Protein AF-A0A938PNB4-F1 (afdb_monomer_lite)

Sequence (316 aa):
MAPPAPVAQLRHSAAIAAHLPSAADSRDQKLLRQFAALFWSKSPESEQLGRSAEDDLLLSMDCYRRLNDRKPTEIEVSVDNPDLRRDGWSSDRTVIRVFAPDMPFVIDSLLMALTKAGQSTLFLNNVVFHITRDRDGGIRSLEIDRQGRPESGELVALVEVDRMDDAMLETLRDQILDALADVRAAVNDFPAMRWRLLAGIERLEKQESTAPVREAIDFLRWLADNHFTFLGYREFTYGDDTIQQVPGSAMGILHHTCWIWFTICHTFIRDDPYATRTFCWLRCASKLFFIAALGRMRLPGTGWFDSSSPGLCTPR

Foldseek 3Di:
DPPPQPPQLVQLLVLLPVPPDPVDCDLVSVQLSVQLSQQCSPPDPVLVVPDHSNVSSLVSVVLLVCQQVDDLADKDKAWDADDCVPRVDGDQWIKIKIKHKDAPCLVVLLCVLCVVVVWDWSHKTKFWWDFDADPVSGTPDIDGDPPPDPPTTMMIMMTITRHDDPVCRVVSRVSSVLSVQLRVQQRVCVVVQLVVLVVLLVVLVPDDDDPVSVVVSVVSVVCSVPPHRGQWWWAWADDPNDIDTDPPRITRNRPPVPPPPVVPVVVPSVPDPPPPDDQDFDPDPPDTDGDDHDYDDDDDDDDDDDDDDDDDDDDD

Radius of gyration: 26.78 Å; chains: 1; bounding box: 54×65×76 Å

Structure (mmCIF, N/CA/C/O backbone):
data_AF-A0A938PNB4-F1
#
_entry.id   AF-A0A938PNB4-F1
#
loop_
_atom_site.group_PDB
_atom_site.id
_atom_site.type_symbol
_atom_site.label_atom_id
_atom_site.label_alt_id
_atom_site.label_comp_id
_atom_site.label_asym_id
_atom_site.label_entity_id
_atom_site.label_seq_id
_atom_site.pdbx_PDB_ins_code
_atom_site.Cartn_x
_atom_site.Cartn_y
_atom_site.Cartn_z
_atom_site.occupancy
_atom_site.B_iso_or_equiv
_atom_site.auth_seq_id
_atom_site.auth_comp_id
_atom_site.auth_asym_id
_atom_site.auth_atom_id
_atom_site.pdbx_PDB_model_num
ATOM 1 N N . MET A 1 1 ? -22.532 -8.108 -28.831 1.00 32.53 1 MET A N 1
ATOM 2 C CA . MET A 1 1 ? -21.296 -7.533 -29.401 1.00 32.53 1 MET A CA 1
ATOM 3 C C . MET A 1 1 ? -20.455 -7.059 -28.230 1.00 32.53 1 MET A C 1
ATOM 5 O O . MET A 1 1 ? -20.882 -6.138 -27.548 1.00 32.53 1 MET A O 1
ATOM 9 N N . ALA A 1 2 ? -19.365 -7.758 -27.906 1.00 28.17 2 ALA A N 1
ATOM 10 C CA . ALA A 1 2 ? -18.422 -7.280 -26.895 1.00 28.17 2 ALA A CA 1
ATOM 11 C C . ALA A 1 2 ? -17.810 -5.953 -27.385 1.00 28.17 2 ALA A C 1
ATOM 13 O O . ALA A 1 2 ? -17.585 -5.833 -28.595 1.00 28.17 2 ALA A O 1
ATOM 14 N N . PRO A 1 3 ? -17.592 -4.954 -26.512 1.00 30.55 3 PRO A N 1
ATOM 15 C CA . PRO A 1 3 ? -16.954 -3.715 -26.931 1.00 30.55 3 PRO A CA 1
ATOM 16 C C . PRO A 1 3 ? -15.566 -4.038 -27.509 1.00 30.55 3 PRO A C 1
ATOM 18 O O . PRO A 1 3 ? -14.896 -4.939 -26.992 1.00 30.55 3 PRO A O 1
ATOM 21 N N . PRO A 1 4 ? -15.140 -3.363 -28.590 1.00 33.66 4 PRO A N 1
ATOM 22 C CA . PRO A 1 4 ? -13.812 -3.570 -29.146 1.00 33.66 4 PRO A CA 1
ATOM 23 C C . PRO A 1 4 ? -12.774 -3.290 -28.055 1.00 33.66 4 PRO A C 1
ATOM 25 O O . PRO A 1 4 ? -12.859 -2.273 -27.366 1.00 33.66 4 PRO A O 1
ATOM 28 N N . ALA A 1 5 ? -11.829 -4.216 -27.876 1.00 36.81 5 ALA A N 1
ATOM 29 C CA . ALA A 1 5 ? -10.672 -4.029 -27.008 1.00 36.81 5 ALA A CA 1
ATOM 30 C C . ALA A 1 5 ? -10.054 -2.645 -27.295 1.00 36.81 5 ALA A C 1
ATOM 32 O O . ALA A 1 5 ? -9.780 -2.351 -28.465 1.00 36.81 5 ALA A O 1
ATOM 33 N N . PRO A 1 6 ? -9.898 -1.763 -26.290 1.00 40.78 6 PRO A N 1
ATOM 34 C CA . PRO A 1 6 ? -9.418 -0.411 -26.528 1.00 40.78 6 PRO A CA 1
ATOM 35 C C . PRO A 1 6 ? -8.012 -0.489 -27.120 1.00 40.78 6 PRO A C 1
ATOM 37 O O . PRO A 1 6 ? -7.175 -1.260 -26.657 1.00 40.78 6 PRO A O 1
ATOM 40 N N . VAL A 1 7 ? -7.758 0.312 -28.153 1.00 41.97 7 VAL A N 1
ATOM 41 C CA . VAL A 1 7 ? -6.552 0.310 -29.003 1.00 41.97 7 VAL A CA 1
ATOM 42 C C . VAL A 1 7 ? -5.229 0.380 -28.206 1.00 41.97 7 VAL A C 1
ATOM 44 O O . VAL A 1 7 ? -4.198 -0.078 -28.692 1.00 41.97 7 VAL A O 1
ATOM 47 N N . ALA A 1 8 ? -5.261 0.816 -26.941 1.00 41.88 8 ALA A N 1
ATOM 48 C CA . ALA A 1 8 ? -4.140 0.764 -25.995 1.00 41.88 8 ALA A CA 1
ATOM 49 C C . ALA A 1 8 ? -3.656 -0.668 -25.648 1.00 41.88 8 ALA A C 1
ATOM 51 O O . ALA A 1 8 ? -2.462 -0.880 -25.418 1.00 41.88 8 ALA A O 1
ATOM 52 N N . GLN A 1 9 ? -4.538 -1.679 -25.689 1.00 47.28 9 GLN A N 1
ATOM 53 C CA . GLN A 1 9 ? -4.168 -3.088 -25.479 1.00 47.28 9 GLN A CA 1
ATOM 54 C C . GLN A 1 9 ? -3.282 -3.649 -26.603 1.00 47.28 9 GLN A C 1
ATOM 56 O O . GLN A 1 9 ? -2.550 -4.613 -26.378 1.00 47.28 9 GLN A O 1
ATOM 61 N N . LEU A 1 10 ? -3.317 -3.064 -27.807 1.00 47.84 10 LEU A N 1
ATOM 62 C CA . LEU A 1 10 ? -2.646 -3.621 -28.987 1.00 47.84 10 LEU A CA 1
ATOM 63 C C . LEU A 1 10 ? -1.143 -3.303 -29.050 1.00 47.84 10 LEU A C 1
ATOM 65 O O . LEU A 1 10 ? -0.389 -4.126 -29.556 1.00 47.84 10 LEU A O 1
ATOM 69 N N . ARG A 1 11 ? -0.675 -2.168 -28.509 1.00 55.19 11 ARG A N 1
ATOM 70 C CA . ARG A 1 11 ? 0.762 -1.812 -28.543 1.00 55.19 11 ARG A CA 1
ATOM 71 C C . ARG A 1 11 ? 1.607 -2.654 -27.591 1.00 55.19 11 ARG A C 1
ATOM 73 O O . ARG A 1 11 ? 2.598 -3.246 -28.009 1.00 55.19 11 ARG A O 1
ATOM 80 N N . HIS A 1 12 ? 1.171 -2.759 -26.340 1.00 57.91 12 HIS A N 1
ATOM 81 C CA . HIS A 1 12 ? 1.869 -3.514 -25.302 1.00 57.91 12 HIS A CA 1
ATOM 82 C C . HIS A 1 12 ? 1.882 -5.005 -25.644 1.00 57.91 12 HIS A C 1
ATOM 84 O O . HIS A 1 12 ? 2.935 -5.628 -25.645 1.00 57.91 12 HIS A O 1
ATOM 90 N N . SER A 1 13 ? 0.734 -5.572 -26.040 1.00 50.50 13 SER A N 1
ATOM 91 C CA . SER A 1 13 ? 0.656 -6.981 -26.449 1.00 50.50 13 SER A CA 1
ATOM 92 C C . SER A 1 13 ? 1.524 -7.306 -27.670 1.00 50.50 13 SER A C 1
ATOM 94 O O . SER A 1 13 ? 2.121 -8.381 -27.697 1.00 50.50 13 SER A O 1
ATOM 96 N N . ALA A 1 14 ? 1.656 -6.387 -28.636 1.00 54.81 14 ALA A N 1
ATOM 97 C CA . ALA A 1 14 ? 2.526 -6.561 -29.799 1.00 54.81 14 ALA A CA 1
ATOM 98 C C . ALA A 1 14 ? 4.020 -6.487 -29.446 1.00 54.81 14 ALA A C 1
ATOM 100 O O . ALA A 1 14 ? 4.779 -7.329 -29.917 1.00 54.81 14 ALA A O 1
ATOM 101 N N . ALA A 1 15 ? 4.446 -5.550 -28.592 1.00 56.94 15 ALA A N 1
ATOM 102 C CA . ALA A 1 15 ? 5.835 -5.474 -28.128 1.00 56.94 15 ALA A CA 1
ATOM 103 C C . ALA A 1 15 ? 6.213 -6.686 -27.263 1.00 56.94 15 ALA A C 1
ATOM 105 O O . ALA A 1 15 ? 7.236 -7.327 -27.497 1.00 56.94 15 ALA A O 1
ATOM 106 N N . ILE A 1 16 ? 5.332 -7.097 -26.345 1.00 55.59 16 ILE A N 1
ATOM 107 C CA . ILE A 1 16 ? 5.517 -8.324 -25.559 1.00 55.59 16 ILE A CA 1
ATOM 108 C C . ILE A 1 16 ? 5.608 -9.547 -26.481 1.00 55.59 16 ILE A C 1
ATOM 110 O O . ILE A 1 16 ? 6.449 -10.414 -26.266 1.00 55.59 16 ILE A O 1
ATOM 114 N N . ALA A 1 17 ? 4.776 -9.635 -27.522 1.00 56.56 17 ALA A N 1
ATOM 115 C CA . ALA A 1 17 ? 4.830 -10.732 -28.489 1.00 56.56 17 ALA A CA 1
ATOM 116 C C . ALA A 1 17 ? 6.069 -10.690 -29.404 1.00 56.56 17 ALA A C 1
ATOM 118 O O . ALA A 1 17 ? 6.506 -11.746 -29.855 1.00 56.56 17 ALA A O 1
ATOM 119 N N . ALA A 1 18 ? 6.626 -9.506 -29.677 1.00 57.69 18 ALA A N 1
ATOM 120 C CA . ALA A 1 18 ? 7.809 -9.322 -30.518 1.00 57.69 18 ALA A CA 1
ATOM 121 C C . ALA A 1 18 ? 9.123 -9.634 -29.782 1.00 57.69 18 ALA A C 1
ATOM 123 O O . ALA A 1 18 ? 10.042 -10.179 -30.391 1.00 57.69 18 ALA A O 1
ATOM 124 N N . HIS A 1 19 ? 9.202 -9.329 -28.483 1.00 55.91 19 HIS A N 1
ATOM 125 C CA . HIS A 1 19 ? 10.417 -9.499 -27.677 1.00 55.91 19 HIS A CA 1
ATOM 126 C C . HIS A 1 19 ? 10.424 -10.774 -26.807 1.00 55.91 19 HIS A C 1
ATOM 128 O O . HIS A 1 19 ? 11.499 -11.206 -26.393 1.00 55.91 19 HIS A O 1
ATOM 134 N N . LEU A 1 20 ? 9.278 -11.435 -26.566 1.00 57.16 20 LEU A N 1
ATOM 135 C CA . LEU A 1 20 ? 9.264 -12.817 -26.060 1.00 57.16 20 LEU A CA 1
ATOM 136 C C . LEU A 1 20 ? 9.286 -13.806 -27.240 1.00 57.16 20 LEU A C 1
ATOM 138 O O . LEU A 1 20 ? 8.271 -13.923 -27.936 1.00 57.16 20 LEU A O 1
ATOM 142 N N . PRO A 1 21 ? 10.379 -14.560 -27.465 1.00 51.47 21 PRO A N 1
ATOM 143 C CA . PRO A 1 21 ? 10.452 -15.509 -28.571 1.00 51.47 21 PRO A CA 1
ATOM 144 C C . PRO A 1 21 ? 9.350 -16.574 -28.467 1.00 51.47 21 PRO A C 1
ATOM 146 O O . PRO A 1 21 ? 9.170 -17.204 -27.429 1.00 51.47 21 PRO A O 1
ATOM 149 N N . SER A 1 22 ? 8.640 -16.809 -29.577 1.00 50.94 22 SER A N 1
ATOM 150 C CA . SER A 1 22 ? 7.531 -17.779 -29.689 1.00 50.94 22 SER A CA 1
ATOM 151 C C . SER A 1 22 ? 7.948 -19.249 -29.528 1.00 50.94 22 SER A C 1
ATOM 153 O O . SER A 1 22 ? 7.102 -20.135 -29.389 1.00 50.94 22 SER A O 1
ATOM 155 N N . ALA A 1 23 ? 9.251 -19.531 -29.545 1.00 48.72 23 ALA A N 1
ATOM 156 C CA . ALA A 1 23 ? 9.810 -20.872 -29.493 1.00 48.72 23 ALA A CA 1
ATOM 157 C C . ALA A 1 23 ? 9.952 -21.358 -28.040 1.00 48.72 23 ALA A C 1
ATOM 159 O O . ALA A 1 23 ? 11.059 -21.441 -27.522 1.00 48.72 23 ALA A O 1
ATOM 160 N N . ALA A 1 24 ? 8.802 -21.651 -27.421 1.00 48.28 24 ALA A N 1
ATOM 161 C CA . ALA A 1 24 ? 8.548 -22.304 -26.125 1.00 48.28 24 ALA A CA 1
ATOM 162 C C . ALA A 1 24 ? 7.620 -21.431 -25.274 1.00 48.28 24 ALA A C 1
ATOM 164 O O . ALA A 1 24 ? 8.051 -20.735 -24.360 1.00 48.28 24 ALA A O 1
ATOM 165 N N . ASP A 1 25 ? 6.331 -21.496 -25.600 1.00 61.06 25 ASP A N 1
ATOM 166 C CA . ASP A 1 25 ? 5.213 -20.797 -24.961 1.00 61.06 25 ASP A CA 1
ATOM 167 C C . ASP A 1 25 ? 5.013 -21.318 -23.514 1.00 61.06 25 ASP A C 1
ATOM 169 O O . ASP A 1 25 ? 4.065 -22.050 -23.205 1.00 61.06 25 ASP A O 1
ATOM 173 N N . SER A 1 26 ? 5.983 -21.035 -22.636 1.00 77.75 26 SER A N 1
ATOM 174 C CA . SER A 1 26 ? 6.012 -21.497 -21.249 1.00 77.75 26 SER A CA 1
ATOM 175 C C . SER A 1 26 ? 4.852 -20.882 -20.461 1.00 77.75 26 SER A C 1
ATOM 177 O O . SER A 1 26 ? 4.301 -19.837 -20.825 1.00 77.75 26 SER A O 1
ATOM 179 N N . ARG A 1 27 ? 4.450 -21.534 -19.364 1.00 81.88 27 ARG A N 1
ATOM 180 C CA . ARG A 1 27 ? 3.408 -21.015 -18.460 1.00 81.88 27 ARG A CA 1
ATOM 181 C C . ARG A 1 27 ? 3.704 -19.567 -18.049 1.00 81.88 27 ARG A C 1
ATOM 183 O O . ARG A 1 27 ? 2.802 -18.735 -18.101 1.00 81.88 27 ARG A O 1
ATOM 190 N N . ASP A 1 28 ? 4.961 -19.265 -17.744 1.00 81.06 28 ASP A N 1
ATOM 191 C CA . ASP A 1 28 ? 5.390 -17.935 -17.308 1.00 81.06 28 ASP A CA 1
ATOM 192 C C . ASP A 1 28 ? 5.266 -16.884 -18.409 1.00 81.06 28 ASP A C 1
ATOM 194 O O . ASP A 1 28 ? 4.838 -15.767 -18.137 1.00 81.06 28 ASP A O 1
ATOM 198 N N . GLN A 1 29 ? 5.549 -17.232 -19.667 1.00 82.00 29 GLN A N 1
ATOM 199 C CA . GLN A 1 29 ? 5.364 -16.304 -20.787 1.00 82.00 29 GLN A CA 1
ATOM 200 C C . GLN A 1 29 ? 3.889 -15.928 -20.985 1.00 82.00 29 GLN A C 1
ATOM 202 O O . GLN A 1 29 ? 3.564 -14.767 -21.246 1.00 82.00 29 GLN A O 1
ATOM 207 N N . LYS A 1 30 ? 2.978 -16.898 -20.831 1.00 87.00 30 LYS A N 1
ATOM 208 C CA . LYS A 1 30 ? 1.528 -16.656 -20.910 1.00 87.00 30 LYS A CA 1
ATOM 209 C C . LYS A 1 30 ? 1.048 -15.775 -19.764 1.00 87.00 30 LYS A C 1
ATOM 211 O O . LYS A 1 30 ? 0.292 -14.834 -20.003 1.00 87.00 30 LYS A O 1
ATOM 216 N N . LEU A 1 31 ? 1.514 -16.056 -18.549 1.00 90.25 31 LEU A N 1
ATOM 217 C CA . LEU A 1 31 ? 1.188 -15.261 -17.369 1.00 90.25 31 LEU A CA 1
ATOM 218 C C . LEU A 1 31 ? 1.742 -13.842 -17.479 1.00 90.25 31 LEU A C 1
ATOM 220 O O . LEU A 1 31 ? 1.000 -12.903 -17.233 1.00 90.25 31 LEU A O 1
ATOM 224 N N . LEU A 1 32 ? 2.976 -13.655 -17.945 1.00 88.88 32 LEU A N 1
ATOM 225 C CA . LEU A 1 32 ? 3.549 -12.329 -18.171 1.00 88.88 32 LEU A CA 1
ATOM 226 C C . LEU A 1 32 ? 2.741 -11.518 -19.197 1.00 88.88 32 LEU A C 1
ATOM 228 O O . LEU A 1 32 ? 2.432 -10.350 -18.960 1.00 88.88 32 LEU A O 1
ATOM 232 N N . ARG A 1 33 ? 2.346 -12.134 -20.321 1.00 86.81 33 ARG A N 1
ATOM 233 C CA . ARG A 1 33 ? 1.472 -11.491 -21.321 1.00 86.81 33 ARG A CA 1
ATOM 234 C C . ARG A 1 33 ? 0.141 -11.069 -20.712 1.00 86.81 33 ARG A C 1
ATOM 236 O O . ARG A 1 33 ? -0.318 -9.953 -20.948 1.00 86.81 33 ARG A O 1
ATOM 243 N N . GLN A 1 34 ? -0.471 -11.952 -19.926 1.00 90.06 34 GLN A N 1
ATOM 244 C CA . GLN A 1 34 ? -1.723 -11.663 -19.239 1.00 90.06 34 GLN A CA 1
ATOM 245 C C . GLN A 1 34 ? -1.544 -10.543 -18.207 1.00 90.06 34 GLN A C 1
ATOM 247 O O . GLN A 1 34 ? -2.357 -9.623 -18.167 1.00 90.06 34 GLN A O 1
ATOM 252 N N . PHE A 1 35 ? -0.469 -10.591 -17.417 1.00 92.12 35 PHE A N 1
ATOM 253 C CA . PHE A 1 35 ? -0.131 -9.594 -16.410 1.00 92.12 35 PHE A CA 1
ATOM 254 C C . PHE A 1 35 ? -0.029 -8.220 -17.052 1.00 92.12 35 PHE A C 1
ATOM 256 O O . PHE A 1 35 ? -0.771 -7.328 -16.667 1.00 92.12 35 PHE A O 1
ATOM 263 N N . ALA A 1 36 ? 0.803 -8.066 -18.079 1.00 90.25 36 ALA A N 1
ATOM 264 C CA . ALA A 1 36 ? 0.996 -6.784 -18.738 1.00 90.25 36 ALA A CA 1
ATOM 265 C C . ALA A 1 36 ? -0.296 -6.269 -19.400 1.00 90.25 36 ALA A C 1
ATOM 267 O O . ALA A 1 36 ? -0.620 -5.088 -19.292 1.00 90.25 36 ALA A O 1
ATOM 268 N N . ALA A 1 37 ? -1.088 -7.150 -20.023 1.00 87.44 37 ALA A N 1
ATOM 269 C CA . ALA A 1 37 ? -2.372 -6.768 -20.612 1.00 87.44 37 ALA A CA 1
ATOM 270 C C . ALA A 1 37 ? -3.372 -6.239 -19.569 1.00 87.44 37 ALA A C 1
ATOM 272 O O . ALA A 1 37 ? -4.143 -5.325 -19.866 1.00 87.44 37 ALA A O 1
ATOM 273 N N . LEU A 1 38 ? -3.377 -6.811 -18.363 1.00 90.12 38 LEU A N 1
ATOM 274 C CA . LEU A 1 38 ? -4.200 -6.345 -17.248 1.00 90.12 38 LEU A CA 1
ATOM 275 C C . LEU A 1 38 ? -3.608 -5.098 -16.583 1.00 90.12 38 LEU A C 1
ATOM 277 O O . LEU A 1 38 ? -4.353 -4.163 -16.291 1.00 90.12 38 LEU A O 1
ATOM 281 N N . PHE A 1 39 ? -2.290 -5.064 -16.399 1.00 90.75 39 PHE A N 1
ATOM 282 C CA . PHE A 1 39 ? -1.554 -3.983 -15.755 1.00 90.75 39 PHE A CA 1
ATOM 283 C C . PHE A 1 39 ? -1.737 -2.661 -16.498 1.00 90.75 39 PHE A C 1
ATOM 285 O O . PHE A 1 39 ? -2.058 -1.654 -15.883 1.00 90.75 39 PHE A O 1
ATOM 292 N N . TRP A 1 40 ? -1.650 -2.675 -17.829 1.00 87.44 40 TRP A N 1
ATOM 293 C CA . TRP A 1 40 ? -1.840 -1.481 -18.658 1.00 87.44 40 TRP A CA 1
ATOM 294 C C . TRP A 1 40 ? -3.296 -1.243 -19.078 1.00 87.44 40 TRP A C 1
ATOM 296 O O . TRP A 1 40 ? -3.587 -0.278 -19.779 1.00 87.44 40 TRP A O 1
ATOM 306 N N . SER A 1 41 ? -4.246 -2.087 -18.655 1.00 85.19 41 SER A N 1
ATOM 307 C CA . SER A 1 41 ? -5.645 -1.993 -19.113 1.00 85.19 41 SER A CA 1
ATOM 308 C C . SER A 1 41 ? -6.358 -0.698 -18.710 1.00 85.19 41 SER A C 1
ATOM 310 O O . SER A 1 41 ? -7.355 -0.340 -19.338 1.00 85.19 41 SER A O 1
ATOM 312 N N . LYS A 1 42 ? -5.864 -0.014 -17.671 1.00 79.50 42 LYS A N 1
ATOM 313 C CA . LYS A 1 42 ? -6.429 1.230 -17.130 1.00 79.50 42 LYS A CA 1
ATOM 314 C C . LYS A 1 42 ? -5.566 2.468 -17.399 1.00 79.50 42 LYS A C 1
ATOM 316 O O . LYS A 1 42 ? -5.960 3.547 -16.982 1.00 79.50 42 LYS A O 1
ATOM 321 N N . SER A 1 43 ? -4.443 2.328 -18.107 1.00 81.12 43 SER A N 1
ATOM 322 C CA . SER A 1 43 ? -3.554 3.444 -18.453 1.00 81.12 43 SER A CA 1
ATOM 323 C C . SER A 1 43 ? -3.692 3.777 -19.939 1.00 81.12 43 SER A C 1
ATOM 325 O O . SER A 1 43 ? -3.162 3.042 -20.776 1.00 81.12 43 SER A O 1
ATOM 327 N N . PRO A 1 44 ? -4.422 4.841 -20.312 1.00 71.50 44 PRO A N 1
ATOM 328 C CA . PRO A 1 44 ? -4.488 5.269 -21.701 1.00 71.50 44 PRO A CA 1
ATOM 329 C C . PRO A 1 44 ? -3.123 5.786 -22.171 1.00 71.50 44 PRO A C 1
ATOM 331 O O . PRO A 1 44 ? -2.357 6.356 -21.399 1.00 71.50 44 PRO A O 1
ATOM 334 N N . GLU A 1 45 ? -2.839 5.641 -23.467 1.00 67.44 45 GLU A N 1
ATOM 335 C CA . GLU A 1 45 ? -1.553 6.031 -24.071 1.00 67.44 45 GLU A CA 1
ATOM 336 C C . GLU A 1 45 ? -1.188 7.504 -23.813 1.00 67.44 45 GLU A C 1
ATOM 338 O O . GLU A 1 45 ? -0.022 7.836 -23.619 1.00 67.44 45 GLU A O 1
ATOM 343 N N . SER A 1 46 ? -2.189 8.386 -23.732 1.00 65.38 46 SER A N 1
ATOM 344 C CA . SER A 1 46 ? -2.007 9.809 -23.421 1.00 65.38 46 SER A CA 1
ATOM 345 C C . SER A 1 46 ? -1.357 10.073 -22.061 1.00 65.38 46 SER A C 1
ATOM 347 O O . SER A 1 46 ? -0.803 11.148 -21.859 1.00 65.38 46 SER A O 1
ATOM 349 N N . GLU A 1 47 ? -1.427 9.117 -21.136 1.00 71.06 47 GLU A N 1
ATOM 350 C CA . GLU A 1 47 ? -0.862 9.226 -19.790 1.00 71.06 47 GLU A CA 1
ATOM 351 C C . GLU A 1 47 ? 0.510 8.546 -19.680 1.00 71.06 47 GLU A C 1
ATOM 353 O O . GLU A 1 47 ? 1.218 8.761 -18.707 1.00 71.06 47 GLU A O 1
ATOM 358 N N . GLN A 1 48 ? 0.954 7.782 -20.685 1.00 71.19 48 GLN A N 1
ATOM 359 C CA . GLN A 1 48 ? 2.171 6.952 -20.614 1.00 71.19 48 GLN A CA 1
ATOM 360 C C . GLN A 1 48 ? 3.486 7.727 -20.823 1.00 71.19 48 GLN A C 1
ATOM 362 O O . GLN A 1 48 ? 4.537 7.132 -21.057 1.00 71.19 48 GLN A O 1
ATOM 367 N N . LEU A 1 49 ? 3.433 9.060 -20.733 1.00 78.69 49 LEU A N 1
ATOM 368 C CA . LEU A 1 49 ? 4.578 9.978 -20.755 1.00 78.69 49 LEU A CA 1
ATOM 369 C C . LEU A 1 49 ? 5.594 9.743 -21.897 1.00 78.69 49 LEU A C 1
ATOM 371 O O . LEU A 1 49 ? 6.782 10.043 -21.747 1.00 78.69 49 LEU A O 1
ATOM 375 N N . GLY A 1 50 ? 5.128 9.210 -23.034 1.00 78.44 50 GLY A N 1
ATOM 376 C CA . GLY A 1 50 ? 5.936 8.956 -24.230 1.00 78.44 50 GLY A CA 1
ATOM 377 C C . GLY A 1 50 ? 6.903 7.768 -24.144 1.00 78.44 50 GLY A C 1
ATOM 378 O O . GLY A 1 50 ? 7.807 7.700 -24.977 1.00 78.44 50 GLY A O 1
ATOM 379 N N . ARG A 1 51 ? 6.746 6.856 -23.170 1.00 79.44 51 ARG A N 1
ATOM 380 C CA . ARG A 1 51 ? 7.585 5.648 -23.053 1.00 79.44 51 ARG A CA 1
ATOM 381 C C . ARG A 1 51 ? 7.446 4.731 -24.269 1.00 79.44 51 ARG A C 1
ATOM 383 O O . ARG A 1 51 ? 6.399 4.676 -24.919 1.00 79.44 51 ARG A O 1
ATOM 390 N N . SER A 1 52 ? 8.532 4.029 -24.596 1.00 80.50 52 SER A N 1
ATOM 391 C CA . SER A 1 52 ? 8.506 3.038 -25.665 1.00 80.50 52 SER A CA 1
ATOM 392 C C . SER A 1 52 ? 7.816 1.758 -25.189 1.00 80.50 52 SER A C 1
ATOM 394 O O . SER A 1 52 ? 7.853 1.404 -24.011 1.00 80.50 52 SER A O 1
ATOM 396 N N . ALA A 1 53 ? 7.226 1.012 -26.123 1.00 79.62 53 ALA A N 1
ATOM 397 C CA . ALA A 1 53 ? 6.585 -0.258 -25.792 1.00 79.62 53 ALA A CA 1
ATOM 398 C C . ALA A 1 53 ? 7.590 -1.333 -25.311 1.00 79.62 53 ALA A C 1
ATOM 400 O O . ALA A 1 53 ? 7.188 -2.298 -24.661 1.00 79.62 53 ALA A O 1
ATOM 401 N N . GLU A 1 54 ? 8.881 -1.175 -25.627 1.00 80.25 54 GLU A N 1
ATOM 402 C CA . GLU A 1 54 ? 9.965 -2.022 -25.117 1.00 80.25 54 GLU A CA 1
ATOM 403 C C . GLU A 1 54 ? 10.247 -1.721 -23.637 1.00 80.25 54 GLU A C 1
ATOM 405 O O . GLU A 1 54 ? 10.283 -2.648 -22.826 1.00 80.25 54 GLU A O 1
ATOM 410 N N . ASP A 1 55 ? 10.322 -0.441 -23.256 1.00 82.38 55 ASP A N 1
ATOM 411 C CA . ASP A 1 55 ? 10.480 -0.030 -21.852 1.00 82.38 55 ASP A CA 1
ATOM 412 C C . ASP A 1 55 ? 9.288 -0.488 -20.998 1.00 82.38 55 ASP A C 1
ATOM 414 O O . ASP A 1 55 ? 9.463 -1.008 -19.894 1.00 82.38 55 ASP A O 1
ATOM 418 N N . ASP A 1 56 ? 8.064 -0.362 -21.523 1.00 84.00 56 ASP A N 1
ATOM 419 C CA . ASP A 1 56 ? 6.852 -0.835 -20.844 1.00 84.00 56 ASP A CA 1
ATOM 420 C C . ASP A 1 56 ? 6.855 -2.351 -20.629 1.00 84.00 56 ASP A C 1
ATOM 422 O O . ASP A 1 56 ? 6.382 -2.840 -19.596 1.00 84.00 56 ASP A O 1
ATOM 426 N N . LEU A 1 57 ? 7.395 -3.118 -21.581 1.00 82.81 57 LEU A N 1
ATOM 427 C CA . LEU A 1 57 ? 7.578 -4.558 -21.429 1.00 82.81 57 LEU A CA 1
ATOM 428 C C . LEU A 1 57 ? 8.607 -4.866 -20.336 1.00 82.81 57 LEU A C 1
ATOM 430 O O . LEU A 1 57 ? 8.324 -5.704 -19.479 1.00 82.81 57 LEU A O 1
ATOM 434 N N . LEU A 1 58 ? 9.763 -4.201 -20.338 1.00 84.12 58 LEU A N 1
ATOM 435 C CA . LEU A 1 58 ? 10.809 -4.414 -19.332 1.00 84.12 58 LEU A CA 1
ATOM 436 C C . LEU A 1 58 ? 10.304 -4.079 -17.922 1.00 84.12 58 LEU A C 1
ATOM 438 O O . LEU A 1 58 ? 10.494 -4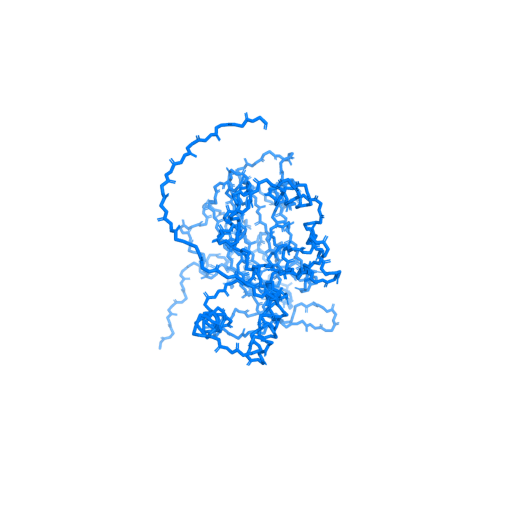.864 -16.990 1.00 84.12 58 LEU A O 1
ATOM 442 N N . LEU A 1 59 ? 9.552 -2.987 -17.780 1.00 87.38 59 LEU A N 1
ATOM 443 C CA . LEU A 1 59 ? 8.845 -2.645 -16.545 1.00 87.38 59 LEU A CA 1
ATOM 444 C C . LEU A 1 59 ? 7.823 -3.708 -16.142 1.00 87.38 59 LEU A C 1
ATOM 446 O O . LEU A 1 59 ? 7.745 -4.085 -14.974 1.00 87.38 59 LEU A O 1
ATOM 450 N N . SER A 1 60 ? 7.052 -4.220 -17.100 1.00 89.75 60 SER A N 1
ATOM 451 C CA . SER A 1 60 ? 6.075 -5.281 -16.836 1.00 89.75 60 SER A CA 1
ATOM 452 C C . SER A 1 60 ? 6.752 -6.567 -16.364 1.00 89.75 60 SER A C 1
ATOM 454 O O . SER A 1 60 ? 6.236 -7.232 -15.469 1.00 89.75 60 SER A O 1
ATOM 456 N N . MET A 1 61 ? 7.906 -6.910 -16.939 1.00 87.94 61 MET A N 1
ATOM 457 C CA . MET A 1 61 ? 8.712 -8.063 -16.537 1.00 87.94 61 MET A CA 1
ATOM 458 C C . MET A 1 61 ? 9.250 -7.908 -15.118 1.00 87.94 61 MET A C 1
ATOM 460 O O . MET A 1 61 ? 9.131 -8.847 -14.329 1.00 87.94 61 MET A O 1
ATOM 464 N N . ASP A 1 62 ? 9.799 -6.739 -14.774 1.00 89.69 62 ASP A N 1
ATOM 465 C CA . ASP A 1 62 ? 10.281 -6.479 -13.415 1.00 89.69 62 ASP A CA 1
ATOM 466 C C . ASP A 1 62 ? 9.136 -6.542 -12.397 1.00 89.69 62 ASP A C 1
ATOM 468 O O . ASP A 1 62 ? 9.238 -7.259 -11.400 1.00 89.69 62 ASP A O 1
ATOM 472 N N . CYS A 1 63 ? 8.007 -5.889 -12.689 1.00 93.81 63 CYS A N 1
ATOM 473 C CA . CYS A 1 63 ? 6.836 -5.925 -11.820 1.00 93.81 63 CYS A CA 1
ATOM 474 C C . CYS A 1 63 ? 6.269 -7.340 -11.653 1.00 93.81 63 CYS A C 1
ATOM 476 O O . CYS A 1 63 ? 5.960 -7.739 -10.532 1.00 93.81 63 CYS A O 1
ATOM 478 N N . TYR A 1 64 ? 6.157 -8.116 -12.735 1.00 93.19 64 TYR A N 1
ATOM 479 C CA . TYR A 1 64 ? 5.688 -9.502 -12.674 1.00 93.19 64 TYR A CA 1
ATOM 480 C C . TYR A 1 64 ? 6.614 -10.376 -11.824 1.00 93.19 64 TYR A C 1
ATOM 482 O O . TYR A 1 64 ? 6.140 -11.134 -10.979 1.00 93.19 64 TYR A O 1
ATOM 490 N N . ARG A 1 65 ? 7.933 -10.255 -12.017 1.00 90.94 65 ARG A N 1
ATOM 491 C CA . ARG A 1 65 ? 8.932 -11.017 -11.259 1.00 90.94 65 ARG A CA 1
ATOM 492 C C . ARG A 1 65 ? 8.857 -10.701 -9.767 1.00 90.94 65 ARG A C 1
ATOM 494 O O . ARG A 1 65 ? 8.742 -11.619 -8.965 1.00 90.94 65 ARG A O 1
ATOM 501 N N . ARG A 1 66 ? 8.844 -9.418 -9.393 1.00 93.12 66 ARG A N 1
ATOM 502 C CA . ARG A 1 66 ? 8.714 -8.994 -7.987 1.00 93.12 66 ARG A CA 1
ATOM 503 C C . ARG A 1 66 ? 7.411 -9.477 -7.366 1.00 93.12 66 ARG A C 1
ATOM 505 O O . ARG A 1 66 ? 7.419 -10.046 -6.281 1.00 93.12 66 ARG A O 1
ATOM 512 N N . LEU A 1 67 ? 6.298 -9.329 -8.085 1.00 93.25 67 LEU A N 1
ATOM 513 C CA . LEU A 1 67 ? 5.002 -9.836 -7.643 1.00 93.25 67 LEU A CA 1
ATOM 514 C C . LEU A 1 67 ? 5.027 -11.356 -7.427 1.00 93.25 67 LEU A C 1
ATOM 516 O O . LEU A 1 67 ? 4.433 -11.847 -6.470 1.00 93.25 67 LEU A O 1
ATOM 520 N N . ASN A 1 68 ? 5.708 -12.105 -8.295 1.00 91.50 68 ASN A N 1
ATOM 521 C CA . ASN A 1 68 ? 5.834 -13.551 -8.171 1.00 91.50 68 ASN A CA 1
ATOM 522 C C . ASN A 1 68 ? 6.709 -13.962 -6.975 1.00 91.50 68 ASN A C 1
ATOM 524 O O . ASN A 1 68 ? 6.316 -14.870 -6.244 1.00 91.50 68 ASN A O 1
ATOM 528 N N . ASP A 1 69 ? 7.834 -13.280 -6.756 1.00 90.06 69 ASP A N 1
ATOM 529 C CA . ASP A 1 69 ? 8.860 -13.665 -5.778 1.00 90.06 69 ASP A CA 1
ATOM 530 C C . ASP A 1 69 ? 8.555 -13.181 -4.342 1.00 90.06 69 ASP A C 1
ATOM 532 O O . ASP A 1 69 ? 9.008 -13.786 -3.365 1.00 90.06 69 ASP A O 1
ATOM 536 N N . ARG A 1 70 ? 7.768 -12.106 -4.191 1.00 91.88 70 ARG A N 1
ATOM 537 C CA . ARG A 1 70 ? 7.362 -11.529 -2.898 1.00 91.88 70 ARG A CA 1
ATOM 538 C C . ARG A 1 70 ? 6.345 -12.412 -2.165 1.00 91.88 70 ARG A C 1
ATOM 540 O O . ARG A 1 70 ? 5.462 -13.027 -2.765 1.00 91.88 70 ARG A O 1
ATOM 547 N N . LYS A 1 71 ? 6.382 -12.406 -0.826 1.00 90.62 71 LYS A N 1
ATOM 548 C CA . LYS A 1 71 ? 5.314 -13.000 0.000 1.00 90.62 71 LYS A CA 1
ATOM 549 C C . LYS A 1 71 ? 4.042 -12.147 -0.067 1.00 90.62 71 LYS A C 1
ATOM 551 O O . LYS A 1 71 ? 4.143 -10.966 0.240 1.00 90.62 71 LYS A O 1
ATOM 556 N N . PRO A 1 72 ? 2.837 -12.707 -0.290 1.00 88.88 72 PRO A N 1
ATOM 557 C CA . PRO A 1 72 ? 1.608 -11.920 -0.473 1.00 88.88 72 PRO A CA 1
ATOM 558 C C . PRO A 1 72 ? 1.313 -10.870 0.613 1.00 88.88 72 PRO A C 1
ATOM 560 O O . PRO A 1 72 ? 0.808 -9.794 0.302 1.00 88.88 72 PRO A O 1
ATOM 563 N N . THR A 1 73 ? 1.682 -11.137 1.869 1.00 89.81 73 THR A N 1
ATOM 564 C CA . THR A 1 73 ? 1.436 -10.268 3.039 1.00 89.81 73 THR A CA 1
ATOM 565 C C . THR A 1 73 ? 2.449 -9.130 3.225 1.00 89.81 73 THR A C 1
ATOM 567 O O . THR A 1 73 ? 2.261 -8.274 4.088 1.00 89.81 73 THR A O 1
ATOM 570 N N . GLU A 1 74 ? 3.565 -9.151 2.499 1.00 92.81 74 GLU A N 1
ATOM 571 C CA . GLU A 1 74 ? 4.663 -8.190 2.648 1.00 92.81 74 GLU A CA 1
ATOM 572 C C . GLU A 1 74 ? 4.329 -6.832 2.013 1.00 92.81 74 GLU A C 1
ATOM 574 O O . GLU A 1 74 ? 3.478 -6.750 1.142 1.00 92.81 74 GLU A O 1
ATOM 579 N N . ILE A 1 75 ? 4.976 -5.745 2.417 1.00 95.94 75 ILE A N 1
ATOM 580 C CA . ILE A 1 75 ? 4.899 -4.489 1.658 1.00 95.94 75 ILE A CA 1
ATOM 581 C C . ILE A 1 75 ? 6.289 -4.253 1.092 1.00 95.94 75 ILE A C 1
ATOM 583 O O . ILE A 1 75 ? 7.239 -4.131 1.861 1.00 95.94 75 ILE A O 1
ATOM 587 N N . GLU A 1 76 ? 6.397 -4.217 -0.230 1.00 97.50 76 GLU A N 1
ATOM 588 C CA . GLU A 1 76 ? 7.637 -3.923 -0.940 1.00 97.50 76 GLU A CA 1
ATOM 589 C C . GLU A 1 76 ? 7.501 -2.570 -1.634 1.00 97.50 76 GLU A C 1
ATOM 591 O O . GLU A 1 76 ? 6.518 -2.309 -2.331 1.00 97.50 76 GLU A O 1
ATOM 596 N N . VAL A 1 77 ? 8.499 -1.709 -1.444 1.00 98.12 77 VAL A N 1
ATOM 597 C CA . VAL A 1 77 ? 8.604 -0.415 -2.118 1.00 98.12 77 VAL A CA 1
ATOM 598 C C . VAL A 1 77 ? 9.991 -0.325 -2.737 1.00 98.12 77 VAL A C 1
ATOM 600 O O . VAL A 1 77 ? 10.991 -0.469 -2.036 1.00 98.12 77 VAL A O 1
ATOM 603 N N . SER A 1 78 ? 10.059 -0.056 -4.038 1.00 97.19 78 SER A N 1
ATOM 604 C CA . SER A 1 78 ? 11.304 0.300 -4.723 1.00 97.19 78 SER A CA 1
ATOM 605 C C . SER A 1 78 ? 11.207 1.723 -5.250 1.00 97.19 78 SER A C 1
ATOM 607 O O . SER A 1 78 ? 10.206 2.063 -5.878 1.00 97.19 78 SER A O 1
ATOM 609 N N . VAL A 1 79 ? 12.247 2.520 -5.026 1.00 98.00 79 VAL A N 1
ATOM 610 C CA . VAL A 1 79 ? 12.397 3.877 -5.558 1.00 98.00 79 VAL A CA 1
ATOM 611 C C . VAL A 1 79 ? 13.756 3.924 -6.238 1.00 98.00 79 VAL A C 1
ATOM 613 O O . VAL A 1 79 ? 14.778 3.812 -5.562 1.00 98.00 79 VAL A O 1
ATOM 616 N N . ASP A 1 80 ? 13.784 4.046 -7.560 1.00 95.88 80 ASP A N 1
ATOM 617 C CA . ASP A 1 80 ? 15.038 4.053 -8.306 1.00 95.88 80 ASP A CA 1
ATOM 618 C C . ASP A 1 80 ? 14.977 4.881 -9.586 1.00 95.88 80 ASP A C 1
ATOM 620 O O . ASP A 1 80 ? 13.919 5.156 -10.150 1.00 95.88 80 ASP A O 1
ATOM 624 N N . ASN A 1 81 ? 16.164 5.292 -10.021 1.00 95.31 81 ASN A N 1
ATOM 625 C CA . ASN A 1 81 ? 16.407 5.860 -11.333 1.00 95.31 81 ASN A CA 1
ATOM 626 C C . ASN A 1 81 ? 16.852 4.719 -12.268 1.00 95.31 81 ASN A C 1
ATOM 628 O O . ASN A 1 81 ? 17.950 4.182 -12.059 1.00 95.31 81 ASN A O 1
ATOM 632 N N . PRO A 1 82 ? 16.042 4.330 -13.273 1.00 90.31 82 PRO A N 1
ATOM 633 C CA . PRO A 1 82 ? 16.397 3.258 -14.198 1.00 90.31 82 PRO A CA 1
ATOM 634 C C . PRO A 1 82 ? 17.695 3.557 -14.951 1.00 90.31 82 PRO A C 1
ATOM 636 O O . PRO A 1 82 ? 17.889 4.671 -15.454 1.00 90.31 82 PRO A O 1
ATOM 639 N N . ASP A 1 83 ? 18.576 2.562 -15.028 1.00 87.50 83 ASP A N 1
ATOM 640 C CA . ASP A 1 83 ? 19.880 2.642 -15.687 1.00 87.50 83 ASP A CA 1
ATOM 641 C C . ASP A 1 83 ? 20.002 1.583 -16.786 1.00 87.50 83 ASP A C 1
ATOM 643 O O . ASP A 1 83 ? 19.846 0.389 -16.533 1.00 87.50 83 ASP A O 1
ATOM 647 N N . LEU A 1 84 ? 20.375 2.008 -17.998 1.00 82.19 84 LEU A N 1
ATOM 648 C CA . LEU A 1 84 ? 20.404 1.141 -19.181 1.00 82.19 84 LEU A CA 1
ATOM 649 C C . LEU A 1 84 ? 21.298 -0.092 -18.991 1.00 82.19 84 LEU A C 1
ATOM 651 O O . LEU A 1 84 ? 20.976 -1.176 -19.471 1.00 82.19 84 LEU A O 1
ATOM 655 N N . ARG A 1 85 ? 22.429 0.051 -18.292 1.00 80.94 85 ARG A N 1
ATOM 656 C CA . ARG A 1 85 ? 23.397 -1.038 -18.113 1.00 80.94 85 ARG A CA 1
ATOM 657 C C . ARG A 1 85 ? 22.934 -2.043 -17.061 1.00 80.94 85 ARG A C 1
ATOM 659 O O . ARG A 1 85 ? 23.237 -3.227 -17.190 1.00 80.94 85 ARG A O 1
ATOM 666 N N . ARG A 1 86 ? 22.267 -1.574 -16.005 1.00 83.69 86 ARG A N 1
ATOM 667 C CA . ARG A 1 86 ? 21.756 -2.416 -14.915 1.00 83.69 86 ARG A CA 1
ATOM 668 C C . ARG A 1 86 ? 20.419 -3.066 -15.268 1.00 83.69 86 ARG A C 1
ATOM 670 O O . ARG A 1 86 ? 20.255 -4.256 -15.023 1.00 83.69 86 ARG A O 1
ATOM 677 N N . ASP A 1 87 ? 19.501 -2.292 -15.837 1.00 77.69 87 ASP A N 1
ATOM 678 C CA . ASP A 1 87 ? 18.089 -2.660 -15.973 1.00 77.69 87 ASP A CA 1
ATOM 679 C C . ASP A 1 87 ? 17.693 -2.977 -17.422 1.00 77.69 87 ASP A C 1
ATOM 681 O O . ASP A 1 87 ? 16.614 -3.513 -17.662 1.00 77.69 87 ASP A O 1
ATOM 685 N N . GLY A 1 88 ? 18.550 -2.661 -18.400 1.00 75.19 88 GLY A N 1
ATOM 686 C CA . GLY A 1 88 ? 18.243 -2.812 -19.826 1.00 75.19 88 GLY A CA 1
ATOM 687 C C . GLY A 1 88 ? 17.417 -1.664 -20.407 1.00 75.19 88 GLY A C 1
ATOM 688 O O . GLY A 1 88 ? 17.152 -1.665 -21.603 1.00 75.19 88 GLY A O 1
ATOM 689 N N . TRP A 1 89 ? 17.061 -0.670 -19.588 1.00 81.38 89 TRP A N 1
ATOM 690 C CA . TRP A 1 89 ? 16.351 0.542 -19.992 1.00 81.38 89 TRP A CA 1
ATOM 691 C C . TRP A 1 89 ? 16.718 1.719 -19.086 1.00 81.38 89 TRP A C 1
ATOM 693 O O . TRP A 1 89 ? 17.268 1.543 -18.000 1.00 81.38 89 TRP A O 1
ATOM 703 N N . SER A 1 90 ? 16.427 2.935 -19.536 1.00 83.75 90 SER A N 1
ATOM 704 C CA . SER A 1 90 ? 16.712 4.163 -18.792 1.00 83.75 90 SER A CA 1
ATOM 705 C C . SER A 1 90 ? 15.533 5.118 -18.865 1.00 83.75 90 SER A C 1
ATOM 707 O O . SER A 1 90 ? 14.854 5.175 -19.887 1.00 83.75 90 SER A O 1
ATOM 709 N N . SER A 1 91 ? 15.336 5.914 -17.819 1.00 86.88 91 SER A N 1
ATOM 710 C CA . SER A 1 91 ? 14.326 6.972 -17.793 1.00 86.88 91 SER A CA 1
ATOM 711 C C . SER A 1 91 ? 14.936 8.289 -17.324 1.00 86.88 91 SER A C 1
ATOM 713 O O . SER A 1 91 ? 15.861 8.303 -16.513 1.00 86.88 91 SER A O 1
ATOM 715 N N . ASP A 1 92 ? 14.404 9.407 -17.807 1.00 90.44 92 ASP A N 1
ATOM 716 C CA . ASP A 1 92 ? 14.665 10.751 -17.289 1.00 90.44 92 ASP A CA 1
ATOM 717 C C . ASP A 1 92 ? 13.848 11.064 -16.023 1.00 90.44 92 ASP A C 1
ATOM 719 O O . ASP A 1 92 ? 13.817 12.213 -15.593 1.00 90.44 92 ASP A O 1
ATOM 723 N N . ARG A 1 93 ? 13.207 10.051 -15.424 1.00 93.75 93 ARG A N 1
ATOM 724 C CA . ARG A 1 93 ? 12.349 10.131 -14.236 1.00 93.75 93 ARG A CA 1
ATOM 725 C C . ARG A 1 93 ? 12.778 9.144 -13.162 1.00 93.75 93 ARG A C 1
ATOM 727 O O . ARG A 1 93 ? 13.467 8.158 -13.436 1.00 93.75 93 ARG A O 1
ATOM 734 N N . THR A 1 94 ? 12.322 9.402 -11.941 1.00 96.56 94 THR A N 1
ATOM 735 C CA . THR A 1 94 ? 12.402 8.433 -10.847 1.00 96.56 94 THR A CA 1
ATOM 736 C C . THR A 1 94 ? 11.160 7.558 -10.862 1.00 96.56 94 THR A C 1
ATOM 738 O O . THR A 1 94 ? 10.034 8.052 -10.961 1.00 96.56 94 THR A O 1
ATOM 741 N N . VAL A 1 95 ? 11.374 6.251 -10.750 1.00 96.12 95 VAL A N 1
ATOM 742 C CA . VAL A 1 95 ? 10.334 5.235 -10.846 1.00 96.12 95 VAL A CA 1
ATOM 743 C C . VAL A 1 95 ? 10.128 4.596 -9.487 1.00 96.12 95 VAL A C 1
ATOM 745 O O . VAL A 1 95 ? 11.063 4.139 -8.829 1.00 96.12 95 VAL A O 1
ATOM 748 N N . ILE A 1 96 ? 8.870 4.560 -9.074 1.00 98.06 96 ILE A N 1
ATOM 749 C CA . ILE A 1 96 ? 8.437 4.061 -7.781 1.00 98.06 96 ILE A CA 1
ATOM 750 C C . ILE A 1 96 ? 7.499 2.893 -8.035 1.00 98.06 96 ILE A C 1
ATOM 752 O O . ILE A 1 96 ? 6.495 3.034 -8.731 1.00 98.06 96 ILE A O 1
ATOM 756 N N . ARG A 1 97 ? 7.812 1.732 -7.467 1.00 97.62 97 ARG A N 1
ATOM 757 C CA . ARG A 1 97 ? 6.941 0.555 -7.512 1.00 97.62 97 ARG A CA 1
ATOM 758 C C . ARG A 1 97 ? 6.554 0.171 -6.101 1.00 97.62 97 ARG A C 1
ATOM 760 O O . ARG A 1 97 ? 7.410 0.099 -5.221 1.00 97.62 97 ARG A O 1
ATOM 767 N N . VAL A 1 98 ? 5.269 -0.074 -5.900 1.00 98.06 98 VAL A N 1
ATOM 768 C CA . VAL A 1 98 ? 4.701 -0.493 -4.622 1.00 98.06 98 VAL A CA 1
ATOM 769 C C . VAL A 1 98 ? 3.950 -1.796 -4.833 1.00 98.06 98 VAL A C 1
ATOM 771 O O . VAL A 1 98 ? 3.055 -1.869 -5.674 1.00 98.06 98 VAL A O 1
ATOM 774 N N . PHE A 1 99 ? 4.295 -2.801 -4.035 1.00 97.19 99 PHE A N 1
ATOM 775 C CA . PHE A 1 99 ? 3.599 -4.077 -3.954 1.00 97.19 99 PHE A CA 1
ATOM 776 C C . PHE A 1 99 ? 3.083 -4.250 -2.532 1.00 97.19 99 PHE A C 1
ATOM 778 O O . PHE A 1 99 ? 3.857 -4.189 -1.576 1.00 97.19 99 PHE A O 1
ATOM 785 N N . ALA A 1 100 ? 1.782 -4.457 -2.374 1.00 95.19 100 ALA A N 1
ATOM 786 C CA . ALA A 1 100 ? 1.161 -4.570 -1.059 1.00 95.19 100 ALA A CA 1
ATOM 787 C C . ALA A 1 100 ? -0.049 -5.512 -1.104 1.00 95.19 100 ALA A C 1
ATOM 789 O O . ALA A 1 100 ? -0.612 -5.730 -2.177 1.00 95.19 100 ALA A O 1
ATOM 790 N N . PRO A 1 101 ? -0.498 -6.055 0.040 1.00 93.19 101 PRO A N 1
ATOM 791 C CA . PRO A 1 101 ? -1.850 -6.586 0.140 1.00 93.19 101 PRO A CA 1
ATOM 792 C C . PRO A 1 101 ? -2.858 -5.486 -0.205 1.00 93.19 101 PRO A C 1
ATOM 794 O O . PRO A 1 101 ? -2.622 -4.312 0.095 1.00 93.19 101 PRO A O 1
ATOM 797 N N . ASP A 1 102 ? -3.980 -5.860 -0.807 1.00 90.62 102 ASP A N 1
ATOM 798 C CA . ASP A 1 102 ? -5.080 -4.930 -1.022 1.00 90.62 102 ASP A CA 1
ATOM 799 C C . ASP A 1 102 ? -5.640 -4.472 0.327 1.00 90.62 102 ASP A C 1
ATOM 801 O O . ASP A 1 102 ? -6.073 -5.275 1.158 1.00 90.62 102 ASP A O 1
ATOM 805 N N . MET A 1 103 ? -5.571 -3.165 0.563 1.00 90.75 103 MET A N 1
ATOM 806 C CA . MET A 1 103 ? -6.082 -2.530 1.766 1.00 90.75 103 MET A CA 1
ATOM 807 C C . MET A 1 103 ? -6.510 -1.088 1.460 1.00 90.75 103 MET A C 1
ATOM 809 O O . MET A 1 103 ? -5.944 -0.444 0.569 1.00 90.75 103 MET A O 1
ATOM 813 N N . PRO A 1 104 ? -7.500 -0.545 2.190 1.00 89.81 104 PRO A N 1
ATOM 814 C CA . PRO A 1 104 ? -7.932 0.836 2.013 1.00 89.81 104 PRO A CA 1
ATOM 815 C C . PRO A 1 104 ? -6.789 1.844 2.190 1.00 89.81 104 PRO A C 1
ATOM 817 O O . PRO A 1 104 ? -5.873 1.627 2.979 1.00 89.81 104 PRO A O 1
ATOM 820 N N . PHE A 1 105 ? -6.889 2.984 1.502 1.00 90.75 105 PHE A N 1
ATOM 821 C CA . PHE A 1 105 ? -6.020 4.162 1.664 1.00 90.75 105 PHE A CA 1
ATOM 822 C C . PHE A 1 105 ? -4.558 4.021 1.204 1.00 90.75 105 PHE A C 1
ATOM 824 O O . PHE A 1 105 ? -3.787 4.961 1.402 1.00 90.75 105 PHE A O 1
ATOM 831 N N . VAL A 1 106 ? -4.152 2.913 0.570 1.00 94.06 106 VAL A N 1
ATOM 832 C CA . VAL A 1 106 ? -2.760 2.732 0.099 1.00 94.06 106 VAL A CA 1
ATOM 833 C C . VAL A 1 106 ? -2.350 3.802 -0.906 1.00 94.06 106 VAL A C 1
ATOM 835 O O . VAL A 1 106 ? -1.328 4.457 -0.719 1.00 94.06 106 VAL A O 1
ATOM 838 N N . ILE A 1 107 ? -3.152 3.996 -1.956 1.00 95.44 107 ILE A N 1
ATOM 839 C CA . ILE A 1 107 ? -2.839 4.955 -3.022 1.00 95.44 107 ILE A CA 1
ATOM 840 C C . ILE A 1 107 ? -2.865 6.386 -2.490 1.00 95.44 107 ILE A C 1
ATOM 842 O O . ILE A 1 107 ? -1.914 7.129 -2.714 1.00 95.44 107 ILE A O 1
ATOM 846 N N . ASP A 1 108 ? -3.891 6.754 -1.720 1.00 94.38 108 ASP A N 1
ATOM 847 C CA . ASP A 1 108 ? -3.983 8.097 -1.139 1.00 94.38 108 ASP A CA 1
ATOM 848 C C . ASP A 1 108 ? -2.783 8.390 -0.228 1.00 94.38 108 ASP A C 1
ATOM 850 O O . ASP A 1 108 ? -2.171 9.455 -0.314 1.00 94.38 108 ASP A O 1
ATOM 854 N N . SER A 1 109 ? -2.386 7.418 0.599 1.00 95.50 109 SER A N 1
ATOM 855 C CA . SER A 1 109 ? -1.246 7.560 1.510 1.00 95.50 109 SER A CA 1
ATOM 856 C C . SER A 1 109 ? 0.090 7.626 0.770 1.00 95.50 109 SER A C 1
ATOM 858 O O . SER A 1 109 ? 0.956 8.409 1.164 1.00 95.50 109 SER A O 1
ATOM 860 N N . LEU A 1 110 ? 0.251 6.868 -0.322 1.00 97.06 110 LEU A N 1
ATOM 861 C CA . LEU A 1 110 ? 1.405 6.967 -1.217 1.00 97.06 110 LEU A CA 1
ATOM 862 C C . LEU A 1 110 ? 1.505 8.377 -1.812 1.00 97.06 110 LEU A C 1
ATOM 864 O O . LEU A 1 110 ? 2.534 9.031 -1.663 1.00 97.06 110 LEU A O 1
ATOM 868 N N . LEU A 1 111 ? 0.430 8.881 -2.422 1.00 96.56 111 LEU A N 1
ATOM 869 C CA . LEU A 1 111 ? 0.411 10.214 -3.034 1.00 96.56 111 LEU A CA 1
ATOM 870 C C . LEU A 1 111 ? 0.667 11.329 -2.007 1.00 96.56 111 LEU A C 1
ATOM 872 O O . LEU A 1 111 ? 1.395 12.286 -2.285 1.00 96.56 111 LEU A O 1
ATOM 876 N N . MET A 1 112 ? 0.131 11.191 -0.791 1.00 94.75 112 MET A N 1
ATOM 877 C CA . MET A 1 112 ? 0.427 12.103 0.316 1.00 94.75 112 MET A CA 1
ATOM 878 C C . MET A 1 112 ? 1.901 12.056 0.739 1.00 94.75 112 MET A C 1
ATOM 880 O O . MET A 1 112 ? 2.476 13.109 1.023 1.00 94.75 112 MET A O 1
ATOM 884 N N . ALA A 1 113 ? 2.524 10.873 0.780 1.00 95.62 113 ALA A N 1
ATOM 885 C CA . ALA A 1 113 ? 3.947 10.735 1.093 1.00 95.62 113 ALA A CA 1
ATOM 886 C C . ALA A 1 113 ? 4.823 11.421 0.031 1.00 95.62 113 ALA A C 1
ATOM 888 O O . ALA A 1 113 ? 5.714 12.191 0.387 1.00 95.62 113 ALA A O 1
ATOM 889 N N . LEU A 1 114 ? 4.505 11.241 -1.257 1.00 96.69 114 LEU A N 1
ATOM 890 C CA . LEU A 1 114 ? 5.193 11.918 -2.365 1.00 96.69 114 LEU A CA 1
ATOM 891 C C . LEU A 1 114 ? 5.058 13.441 -2.272 1.00 96.69 114 LEU A C 1
ATOM 893 O O . LEU A 1 114 ? 6.053 14.162 -2.328 1.00 96.69 114 LEU A O 1
ATOM 897 N N . THR A 1 115 ? 3.838 13.925 -2.029 1.00 95.50 115 THR A N 1
ATOM 898 C CA . THR A 1 115 ? 3.559 15.360 -1.875 1.00 95.50 115 THR A CA 1
ATOM 899 C C . THR A 1 115 ? 4.343 15.949 -0.700 1.00 95.50 115 THR A C 1
ATOM 901 O O . THR A 1 115 ? 4.918 17.032 -0.805 1.00 95.50 115 THR A O 1
ATOM 904 N N . LYS A 1 116 ? 4.421 15.227 0.426 1.00 93.81 116 LYS A N 1
ATOM 905 C CA . LYS A 1 116 ? 5.199 15.637 1.605 1.00 93.81 116 LYS A CA 1
ATOM 906 C C . LYS A 1 116 ? 6.703 15.691 1.317 1.00 93.81 116 LYS A C 1
ATOM 908 O O . LYS A 1 116 ? 7.385 16.548 1.875 1.00 93.81 116 LYS A O 1
ATOM 913 N N . ALA A 1 117 ? 7.204 14.817 0.448 1.00 94.12 117 ALA A N 1
ATOM 914 C CA . ALA A 1 117 ? 8.584 14.825 -0.030 1.00 94.12 117 ALA A CA 1
ATOM 915 C C . ALA A 1 117 ? 8.852 15.877 -1.130 1.00 94.12 117 ALA A C 1
ATOM 917 O O . ALA A 1 117 ? 9.951 15.923 -1.683 1.00 94.12 117 ALA A O 1
ATOM 918 N N . GLY A 1 118 ? 7.864 16.719 -1.456 1.00 95.62 118 GLY A N 1
ATOM 919 C CA . GLY A 1 118 ? 7.980 17.761 -2.476 1.00 95.62 118 GLY A CA 1
ATOM 920 C C . GLY A 1 118 ? 7.957 17.236 -3.912 1.00 95.62 118 GLY A C 1
ATOM 921 O O . GLY A 1 118 ? 8.356 17.965 -4.814 1.00 95.62 118 GLY A O 1
ATOM 922 N N . GLN A 1 119 ? 7.513 15.994 -4.130 1.00 96.44 119 GLN A N 1
ATOM 923 C CA . GLN A 1 119 ? 7.463 15.370 -5.450 1.00 96.44 119 GLN A CA 1
ATOM 924 C C . GLN A 1 119 ? 6.075 15.504 -6.073 1.00 96.44 119 GLN A C 1
ATOM 926 O O . GLN A 1 119 ? 5.059 15.237 -5.426 1.00 96.44 119 GLN A O 1
ATOM 931 N N . SER A 1 120 ? 6.040 15.877 -7.353 1.00 94.50 120 SER A N 1
ATOM 932 C CA . SER A 1 120 ? 4.815 15.877 -8.154 1.00 94.50 120 SER A CA 1
ATOM 933 C C . SER A 1 120 ? 4.666 14.536 -8.864 1.00 94.50 120 SER A C 1
ATOM 935 O O . SER A 1 120 ? 5.604 14.043 -9.485 1.00 94.50 120 SER A O 1
ATOM 937 N N . THR A 1 121 ? 3.481 13.934 -8.776 1.00 94.88 121 THR A N 1
ATOM 938 C CA . THR A 1 121 ? 3.173 12.699 -9.508 1.00 94.88 121 THR A CA 1
ATOM 939 C C . THR A 1 121 ? 2.943 13.018 -10.981 1.00 94.88 121 THR A C 1
ATOM 941 O O . THR A 1 121 ? 1.988 13.718 -11.312 1.00 94.88 121 THR A O 1
ATOM 944 N N . LEU A 1 122 ? 3.811 12.507 -11.855 1.00 93.69 122 LEU A N 1
ATOM 945 C CA . LEU A 1 122 ? 3.699 12.664 -13.308 1.00 93.69 122 LEU A CA 1
ATOM 946 C C . LEU A 1 122 ? 2.868 11.541 -13.929 1.00 93.69 122 LEU A C 1
ATOM 948 O O . LEU A 1 122 ? 2.124 11.767 -14.879 1.00 93.69 122 LEU A O 1
ATOM 952 N N . PHE A 1 123 ? 2.989 10.333 -13.380 1.00 93.19 123 PHE A N 1
ATOM 953 C CA . PHE A 1 123 ? 2.240 9.160 -13.809 1.00 93.19 123 PHE A CA 1
ATOM 954 C C . PHE A 1 123 ? 1.899 8.279 -12.614 1.00 93.19 123 PHE A C 1
ATOM 956 O O . PHE A 1 123 ? 2.724 8.104 -11.720 1.00 93.19 123 PHE A O 1
ATOM 963 N N . LEU A 1 124 ? 0.700 7.698 -12.622 1.00 93.12 124 LEU A N 1
ATOM 964 C CA . LEU A 1 124 ? 0.259 6.684 -11.672 1.00 93.12 124 LEU A CA 1
ATOM 965 C C . LEU A 1 124 ? -0.504 5.606 -12.440 1.00 93.12 124 LEU A C 1
ATOM 967 O O . LEU A 1 124 ? -1.512 5.883 -13.082 1.00 93.12 124 LEU A O 1
ATOM 971 N N . ASN A 1 125 ? -0.059 4.364 -12.305 1.00 92.88 125 ASN A N 1
ATOM 972 C CA . ASN A 1 125 ? -0.824 3.190 -12.684 1.00 92.88 125 ASN A CA 1
ATOM 973 C C . ASN A 1 125 ? -0.941 2.263 -11.483 1.00 92.88 125 ASN A C 1
ATOM 975 O O . ASN A 1 125 ? 0.072 1.879 -10.904 1.00 92.88 125 ASN A O 1
ATOM 979 N N . ASN A 1 126 ? -2.157 1.875 -11.114 1.00 92.69 126 ASN A N 1
ATOM 980 C CA . ASN A 1 126 ? -2.374 0.941 -10.022 1.00 92.69 126 ASN A CA 1
ATOM 981 C C . ASN A 1 126 ? -3.420 -0.115 -10.376 1.00 92.69 126 ASN A C 1
ATOM 983 O O . ASN A 1 126 ? -4.511 0.177 -10.872 1.00 92.69 126 ASN A O 1
ATOM 987 N N . VAL A 1 127 ? -3.090 -1.368 -10.075 1.00 92.62 127 VAL A N 1
ATOM 988 C CA . VAL A 1 127 ? -3.941 -2.523 -10.345 1.00 92.62 127 VAL A CA 1
ATOM 989 C C . VAL A 1 127 ? -3.915 -3.459 -9.148 1.00 92.62 127 VAL A C 1
ATOM 991 O O . VAL A 1 127 ? -2.853 -3.802 -8.639 1.00 92.62 127 VAL A O 1
ATOM 994 N N . VAL A 1 128 ? -5.101 -3.879 -8.716 1.00 92.38 128 VAL A N 1
ATOM 995 C CA . VAL A 1 128 ? -5.269 -4.953 -7.735 1.00 92.38 128 VAL A CA 1
ATOM 996 C C . VAL A 1 128 ? -5.486 -6.255 -8.495 1.00 92.38 128 VAL A C 1
ATOM 998 O O . VAL A 1 128 ? -6.424 -6.369 -9.292 1.00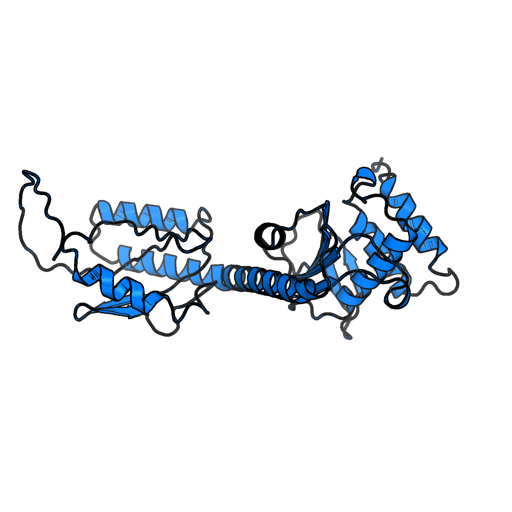 92.38 128 VAL A O 1
ATOM 1001 N N . PHE A 1 129 ? -4.598 -7.215 -8.263 1.00 92.31 129 PHE A N 1
ATOM 1002 C CA . PHE A 1 129 ? -4.641 -8.547 -8.844 1.00 92.31 129 PHE A CA 1
ATOM 1003 C C . PHE A 1 129 ? -5.182 -9.559 -7.841 1.00 92.31 129 PHE A C 1
ATOM 1005 O O . PHE A 1 129 ? -4.733 -9.623 -6.703 1.00 92.31 129 PHE A O 1
ATOM 1012 N N . HIS A 1 130 ? -6.079 -10.417 -8.306 1.00 91.44 130 HIS A N 1
ATOM 1013 C CA . HIS A 1 130 ? -6.433 -11.662 -7.642 1.00 91.44 130 HIS A CA 1
ATOM 1014 C C . HIS A 1 130 ? -5.540 -12.770 -8.164 1.00 91.44 130 HIS A C 1
ATOM 1016 O O . HIS A 1 130 ? -5.587 -13.113 -9.349 1.00 91.44 130 HIS A O 1
ATOM 1022 N N . ILE A 1 131 ? -4.705 -13.306 -7.280 1.00 91.00 131 ILE A N 1
ATOM 1023 C CA . ILE A 1 131 ? -3.640 -14.236 -7.641 1.00 91.00 131 ILE A CA 1
ATOM 1024 C C . ILE A 1 131 ? -3.911 -15.582 -6.986 1.00 91.00 131 ILE A C 1
ATOM 1026 O O . ILE A 1 131 ? -3.986 -15.704 -5.768 1.00 91.00 131 ILE A O 1
ATOM 1030 N N . THR A 1 132 ? -4.014 -16.628 -7.801 1.00 91.06 132 THR A N 1
ATOM 1031 C CA . THR A 1 132 ? -3.936 -18.004 -7.299 1.00 91.06 132 THR A CA 1
ATOM 1032 C C . THR A 1 132 ? -2.508 -18.484 -7.468 1.00 91.06 132 THR A C 1
ATOM 1034 O O . THR A 1 132 ? -1.972 -18.424 -8.575 1.00 91.06 132 THR A O 1
ATOM 1037 N N . ARG A 1 133 ? -1.898 -18.983 -6.392 1.00 90.50 133 ARG A N 1
ATOM 1038 C CA . ARG A 1 133 ? -0.536 -19.536 -6.396 1.00 90.50 133 ARG A CA 1
ATOM 1039 C C . ARG A 1 133 ? -0.562 -21.062 -6.327 1.00 90.50 133 ARG A C 1
ATOM 1041 O O . ARG A 1 133 ? -1.540 -21.654 -5.866 1.00 90.50 133 ARG A O 1
ATOM 1048 N N . ASP A 1 134 ? 0.475 -21.709 -6.843 1.00 89.94 134 ASP A N 1
ATOM 1049 C CA . ASP A 1 134 ? 0.680 -23.145 -6.651 1.00 89.94 134 ASP A CA 1
ATOM 1050 C C . ASP A 1 134 ? 1.362 -23.453 -5.306 1.00 89.94 134 ASP A C 1
ATOM 1052 O O . ASP A 1 134 ? 1.558 -22.574 -4.467 1.00 89.94 134 ASP A O 1
ATOM 1056 N N . ARG A 1 135 ? 1.659 -24.736 -5.062 1.00 88.56 135 ARG A N 1
ATOM 1057 C CA . ARG A 1 135 ? 2.246 -25.198 -3.794 1.00 88.56 135 ARG A CA 1
ATOM 1058 C C . ARG A 1 135 ? 3.657 -24.662 -3.557 1.00 88.56 135 ARG A C 1
ATOM 1060 O O . ARG A 1 135 ? 4.064 -24.587 -2.403 1.00 88.56 135 ARG A O 1
ATOM 1067 N N . ASP A 1 136 ? 4.354 -24.284 -4.623 1.00 85.19 136 ASP A N 1
ATOM 1068 C CA . ASP A 1 136 ? 5.715 -23.756 -4.572 1.00 85.19 136 ASP A CA 1
ATOM 1069 C C . ASP A 1 136 ? 5.717 -22.218 -4.453 1.00 85.19 136 ASP A C 1
ATOM 1071 O O . ASP A 1 136 ? 6.774 -21.599 -4.365 1.00 85.19 136 ASP A O 1
ATOM 1075 N N . GLY A 1 137 ? 4.531 -21.591 -4.407 1.00 84.00 137 GLY A N 1
ATOM 1076 C CA . GLY A 1 137 ? 4.346 -20.146 -4.256 1.00 84.00 137 GLY A CA 1
ATOM 1077 C C . GLY A 1 137 ? 4.305 -19.370 -5.576 1.00 84.00 137 GLY A C 1
ATOM 1078 O O . GLY A 1 137 ? 4.030 -18.167 -5.560 1.00 84.00 137 GLY A O 1
ATOM 1079 N N . GLY A 1 138 ? 4.507 -20.042 -6.711 1.00 88.69 138 GLY A N 1
ATOM 1080 C CA . GLY A 1 138 ? 4.498 -19.424 -8.033 1.00 88.69 138 GLY A CA 1
ATOM 1081 C C . GLY A 1 138 ? 3.091 -19.059 -8.498 1.00 88.69 138 GLY A C 1
ATOM 1082 O O . GLY A 1 138 ? 2.109 -19.739 -8.181 1.00 88.69 138 GLY A O 1
ATOM 1083 N N . ILE A 1 139 ? 2.973 -17.986 -9.282 1.00 91.69 139 ILE A N 1
ATOM 1084 C CA . ILE A 1 139 ? 1.687 -17.542 -9.830 1.00 91.69 139 ILE A CA 1
ATOM 1085 C C . ILE A 1 139 ? 1.120 -18.616 -10.769 1.00 91.69 139 ILE A C 1
ATOM 1087 O O . ILE A 1 139 ? 1.765 -19.091 -11.704 1.00 91.69 139 ILE A O 1
ATOM 1091 N N . ARG A 1 140 ? -0.124 -19.033 -10.526 1.00 91.94 140 ARG A N 1
ATOM 1092 C CA . ARG A 1 140 ? -0.880 -19.987 -11.355 1.00 91.94 140 ARG A CA 1
ATOM 1093 C C . ARG A 1 140 ? -1.904 -19.304 -12.233 1.00 91.94 140 ARG A C 1
ATOM 1095 O O . ARG A 1 140 ? -2.050 -19.691 -13.390 1.00 91.94 140 ARG A O 1
ATOM 1102 N N . SER A 1 141 ? -2.593 -18.314 -11.694 1.00 90.44 141 SER A N 1
ATOM 1103 C CA . SER A 1 141 ? -3.510 -17.468 -12.443 1.00 90.44 141 SER A CA 1
ATOM 1104 C C . SER A 1 141 ? -3.558 -16.089 -11.814 1.00 90.44 141 SER A C 1
ATOM 1106 O O . SER A 1 141 ? -3.371 -15.942 -10.606 1.00 90.44 141 SER A O 1
ATOM 1108 N N . LEU A 1 142 ? -3.811 -15.098 -12.659 1.00 90.44 142 LEU A N 1
ATOM 1109 C CA . LEU A 1 142 ? -3.955 -13.702 -12.284 1.00 90.44 142 LEU A CA 1
ATOM 1110 C C . LEU A 1 142 ? -5.202 -13.135 -12.958 1.00 90.44 142 LEU A C 1
ATOM 1112 O O . LEU A 1 142 ? -5.435 -13.353 -14.147 1.00 90.44 142 LEU A O 1
ATOM 1116 N N . GLU A 1 143 ? -6.021 -12.433 -12.193 1.00 89.81 143 GLU A N 1
ATOM 1117 C CA . GLU A 1 143 ? -7.237 -11.780 -12.665 1.00 89.81 143 GLU A CA 1
ATOM 1118 C C . GLU A 1 143 ? -7.319 -10.385 -12.047 1.00 89.81 143 GLU A C 1
ATOM 1120 O O . GLU A 1 143 ? -6.770 -10.145 -10.977 1.00 89.81 143 GLU A O 1
ATOM 1125 N N . ILE A 1 144 ? -7.996 -9.449 -12.711 1.00 85.12 144 ILE A N 1
ATOM 1126 C CA . ILE A 1 144 ? -8.403 -8.202 -12.057 1.00 85.12 144 ILE A CA 1
ATOM 1127 C C . ILE A 1 144 ? -9.827 -8.373 -11.574 1.00 85.12 144 ILE A C 1
ATOM 1129 O O . ILE A 1 144 ? -10.691 -8.850 -12.319 1.00 85.12 144 ILE A O 1
ATOM 1133 N N . ASP A 1 145 ? -10.091 -7.943 -10.350 1.00 68.12 145 ASP A N 1
ATOM 1134 C CA . ASP A 1 145 ? -11.463 -7.895 -9.901 1.00 68.12 145 ASP A CA 1
ATOM 1135 C C . ASP A 1 145 ? -12.234 -6.808 -10.638 1.00 68.12 145 ASP A C 1
ATOM 1137 O O . ASP A 1 145 ? -11.863 -5.633 -10.630 1.00 68.12 145 ASP A O 1
ATOM 1141 N N . ARG A 1 146 ? -13.340 -7.196 -11.262 1.00 63.81 146 ARG A N 1
ATOM 1142 C CA . ARG A 1 146 ? -14.316 -6.251 -11.818 1.00 63.81 146 ARG A CA 1
ATOM 1143 C C . ARG A 1 146 ? -15.587 -6.172 -10.974 1.00 63.81 146 ARG A C 1
ATOM 1145 O O . ARG A 1 146 ? -16.477 -5.400 -11.307 1.00 63.81 146 ARG A O 1
ATOM 1152 N N . GLN A 1 147 ? -15.692 -6.997 -9.935 1.00 55.09 147 GLN A N 1
ATOM 1153 C CA . GLN A 1 147 ? -16.902 -7.267 -9.161 1.00 55.09 147 GLN A CA 1
ATOM 1154 C C . GLN A 1 147 ? -16.734 -6.97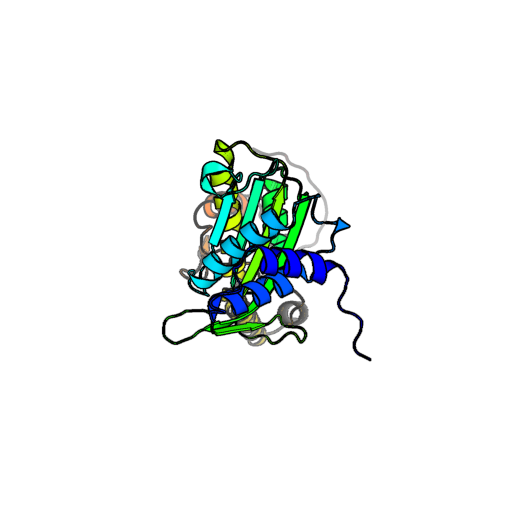7 -7.659 1.00 55.09 147 GLN A C 1
ATOM 1156 O O . GLN A 1 147 ? -17.722 -7.051 -6.937 1.00 55.09 147 GLN A O 1
ATOM 1161 N N . GLY A 1 148 ? -15.532 -6.620 -7.194 1.00 54.28 148 GLY A N 1
ATOM 1162 C CA . GLY A 1 148 ? -15.283 -6.217 -5.805 1.00 54.28 148 GLY A CA 1
ATOM 1163 C C . GLY A 1 148 ? -15.387 -7.372 -4.806 1.00 54.28 148 GLY A C 1
ATOM 1164 O O . GLY A 1 148 ? -15.935 -7.207 -3.718 1.00 54.28 148 GLY A O 1
ATOM 1165 N N . ARG A 1 149 ? -14.906 -8.557 -5.182 1.00 56.38 149 ARG A N 1
ATOM 1166 C CA . ARG A 1 149 ? -14.696 -9.692 -4.286 1.00 56.38 149 ARG A CA 1
ATOM 1167 C C . ARG A 1 149 ? -13.661 -9.306 -3.218 1.00 56.38 149 ARG A C 1
ATOM 1169 O O . ARG A 1 149 ? -12.538 -8.937 -3.551 1.00 56.38 149 ARG A O 1
ATOM 1176 N N . PRO A 1 150 ? -14.012 -9.433 -1.932 1.00 52.06 150 PRO A N 1
ATOM 1177 C CA . PRO A 1 150 ? -13.184 -8.974 -0.817 1.00 52.06 150 PRO A CA 1
ATOM 1178 C C . PRO A 1 150 ? -11.982 -9.884 -0.493 1.00 52.06 150 PRO A C 1
ATOM 1180 O O . PRO A 1 150 ? -11.378 -9.740 0.567 1.00 52.06 150 PRO A O 1
ATOM 1183 N N . GLU A 1 151 ? -11.638 -10.853 -1.345 1.00 56.41 151 GLU A N 1
ATOM 1184 C CA . GLU A 1 151 ? -10.681 -11.909 -1.000 1.00 56.41 151 GLU A CA 1
ATOM 1185 C C . GLU A 1 151 ? -9.280 -11.631 -1.559 1.00 56.41 151 GLU A C 1
ATOM 1187 O O . GLU A 1 151 ? -9.079 -11.661 -2.762 1.00 56.41 151 GLU A O 1
ATOM 1192 N N . SER A 1 152 ? -8.307 -11.392 -0.669 1.00 70.56 152 SER A N 1
ATOM 1193 C CA . SER A 1 152 ? -6.850 -11.468 -0.909 1.00 70.56 152 SER A CA 1
ATOM 1194 C C . SER A 1 152 ? -6.323 -10.843 -2.212 1.00 70.56 152 SER A C 1
ATOM 1196 O O . SER A 1 152 ? -5.540 -11.472 -2.927 1.00 70.56 152 SER A O 1
ATOM 1198 N N . GLY A 1 153 ? -6.721 -9.606 -2.511 1.00 88.06 153 GLY A N 1
ATOM 1199 C CA . GLY A 1 153 ? -6.097 -8.844 -3.590 1.00 88.06 153 GLY A CA 1
ATOM 1200 C C . GLY A 1 153 ? -4.627 -8.528 -3.283 1.00 88.06 153 GLY A C 1
ATOM 1201 O O . GLY A 1 153 ? -4.247 -8.313 -2.131 1.00 88.06 153 GLY A O 1
ATOM 1202 N N . GLU A 1 154 ? -3.796 -8.479 -4.319 1.00 93.19 154 GLU A N 1
ATOM 1203 C CA . GLU A 1 154 ? -2.424 -7.973 -4.275 1.00 93.19 154 GLU A CA 1
ATOM 1204 C C . GLU A 1 154 ? -2.345 -6.710 -5.147 1.00 93.19 154 GLU A C 1
ATOM 1206 O O . GLU A 1 154 ? -2.570 -6.751 -6.359 1.00 93.19 154 GLU A O 1
ATOM 1211 N N . LEU A 1 155 ? -2.054 -5.566 -4.531 1.00 93.69 155 LEU A N 1
ATOM 1212 C CA . LEU A 1 155 ? -1.868 -4.292 -5.211 1.00 93.69 155 LEU A CA 1
ATOM 1213 C C . LEU A 1 155 ? -0.481 -4.224 -5.851 1.00 93.69 155 LEU A C 1
ATOM 1215 O O . LEU A 1 155 ? 0.528 -4.458 -5.186 1.00 93.69 155 LEU A O 1
ATOM 1219 N N . VAL A 1 156 ? -0.444 -3.784 -7.107 1.00 95.94 156 VAL A N 1
ATOM 1220 C CA . VAL A 1 156 ? 0.751 -3.276 -7.783 1.00 95.94 156 VAL A CA 1
ATOM 1221 C C . VAL A 1 156 ? 0.489 -1.834 -8.189 1.00 95.94 156 VAL A C 1
ATOM 1223 O O . VAL A 1 156 ? -0.451 -1.569 -8.941 1.00 95.94 156 VAL A O 1
ATOM 1226 N N . ALA A 1 157 ? 1.317 -0.908 -7.718 1.00 96.12 157 ALA A N 1
ATOM 1227 C CA . ALA A 1 157 ? 1.309 0.479 -8.162 1.00 96.12 157 ALA A CA 1
ATOM 1228 C C . ALA A 1 157 ? 2.666 0.861 -8.756 1.00 96.12 157 ALA A C 1
ATOM 1230 O O . ALA A 1 157 ? 3.711 0.538 -8.198 1.00 96.12 157 ALA A O 1
ATOM 1231 N N . LEU A 1 158 ? 2.628 1.558 -9.883 1.00 95.81 158 LEU A N 1
ATOM 1232 C CA . LEU A 1 158 ? 3.759 2.164 -10.564 1.00 95.81 158 LEU A CA 1
ATOM 1233 C C . LEU A 1 158 ? 3.520 3.667 -10.606 1.00 95.81 158 LEU A C 1
ATOM 1235 O O . LEU A 1 158 ? 2.488 4.120 -11.102 1.00 95.81 158 LEU A O 1
ATOM 1239 N N . VAL A 1 159 ? 4.473 4.424 -10.087 1.00 96.25 159 VAL A N 1
ATOM 1240 C CA . VAL A 1 159 ? 4.441 5.880 -10.054 1.00 96.25 159 VAL A CA 1
ATOM 1241 C C . VAL A 1 159 ? 5.721 6.419 -10.672 1.00 96.25 159 VAL A C 1
ATOM 1243 O O . VAL A 1 159 ? 6.803 5.911 -10.389 1.00 96.25 159 VAL A O 1
ATOM 1246 N N . GLU A 1 160 ? 5.601 7.453 -11.497 1.00 95.31 160 GLU A N 1
ATOM 1247 C CA . GLU A 1 160 ? 6.750 8.216 -11.989 1.00 95.31 160 GLU A CA 1
ATOM 1248 C C . GLU A 1 160 ? 6.660 9.655 -11.488 1.00 95.31 160 GLU A C 1
ATOM 1250 O O . GLU A 1 160 ? 5.593 10.281 -11.520 1.00 95.31 160 GLU A O 1
ATOM 1255 N N . VAL A 1 161 ? 7.793 10.168 -11.021 1.00 96.69 161 VAL A N 1
ATOM 1256 C CA . VAL A 1 161 ? 7.981 11.552 -10.569 1.00 96.69 161 VAL A CA 1
ATOM 1257 C C . VAL A 1 161 ? 9.182 12.160 -11.291 1.00 96.69 161 VAL A C 1
ATOM 1259 O O . VAL A 1 161 ? 9.931 11.450 -11.970 1.00 96.69 161 VAL A O 1
ATOM 1262 N N . ASP A 1 162 ? 9.372 13.472 -11.157 1.00 95.69 162 ASP A N 1
ATOM 1263 C CA . ASP A 1 162 ? 10.591 14.125 -11.636 1.00 95.69 162 ASP A CA 1
ATOM 1264 C C . ASP A 1 162 ? 11.839 13.414 -11.097 1.00 95.69 162 ASP A C 1
ATOM 1266 O O . ASP A 1 162 ? 11.852 12.910 -9.972 1.00 95.69 162 ASP A O 1
ATOM 1270 N N . ARG A 1 163 ? 12.897 13.342 -11.909 1.00 95.94 163 ARG A N 1
ATOM 1271 C CA . ARG A 1 163 ? 14.117 12.644 -11.501 1.00 95.94 163 ARG A CA 1
ATOM 1272 C C . ARG A 1 163 ? 14.722 13.279 -10.257 1.00 95.94 163 ARG A C 1
ATOM 1274 O O . ARG A 1 163 ? 15.063 14.459 -10.243 1.00 95.94 163 ARG A O 1
ATOM 1281 N N . MET A 1 164 ? 14.900 12.447 -9.245 1.00 97.25 164 MET A N 1
ATOM 1282 C CA . MET A 1 164 ? 15.507 12.788 -7.971 1.00 97.25 164 MET A CA 1
ATOM 1283 C C . MET A 1 164 ? 16.989 12.419 -7.954 1.00 97.25 164 MET A C 1
ATOM 1285 O O . MET A 1 164 ? 17.432 11.509 -8.661 1.00 97.25 164 MET A O 1
ATOM 1289 N N . ASP A 1 165 ? 17.742 13.082 -7.081 1.00 96.31 165 ASP A N 1
ATOM 1290 C CA . ASP A 1 165 ? 19.116 12.699 -6.774 1.00 96.31 165 ASP A CA 1
ATOM 1291 C C . ASP A 1 165 ? 19.155 11.326 -6.091 1.00 96.31 165 ASP A C 1
ATOM 1293 O O . ASP A 1 165 ? 18.378 11.059 -5.169 1.00 96.31 165 ASP A O 1
ATOM 1297 N N . ASP A 1 166 ? 20.114 10.478 -6.479 1.00 95.19 166 ASP A N 1
ATOM 1298 C CA . ASP A 1 166 ? 20.239 9.107 -5.961 1.00 95.19 166 ASP A CA 1
ATOM 1299 C C . ASP A 1 166 ? 20.331 9.057 -4.422 1.00 95.19 166 ASP A C 1
ATOM 1301 O O . ASP A 1 166 ? 19.828 8.132 -3.785 1.00 95.19 166 ASP A O 1
ATOM 1305 N N . ALA A 1 167 ? 20.912 10.093 -3.806 1.00 96.44 167 ALA A N 1
ATOM 1306 C CA . ALA A 1 167 ? 21.037 10.221 -2.354 1.00 96.44 167 ALA A CA 1
ATOM 1307 C C . ALA A 1 167 ? 19.687 10.358 -1.618 1.00 96.44 167 ALA A C 1
ATOM 1309 O O . ALA A 1 167 ? 19.619 10.100 -0.417 1.00 96.44 167 ALA A O 1
ATOM 1310 N N . MET A 1 168 ? 18.618 10.769 -2.310 1.00 96.62 168 MET A N 1
ATOM 1311 C CA . MET A 1 168 ? 17.290 10.980 -1.723 1.00 96.62 168 MET A CA 1
ATOM 1312 C C . MET A 1 168 ? 16.361 9.767 -1.867 1.00 96.62 168 MET A C 1
ATOM 1314 O O . MET A 1 168 ? 15.355 9.692 -1.158 1.00 96.62 168 MET A O 1
ATOM 1318 N N . LEU A 1 169 ? 16.684 8.817 -2.751 1.00 97.62 169 LEU A N 1
ATOM 1319 C CA . LEU A 1 169 ? 15.795 7.708 -3.121 1.00 97.62 169 LEU A CA 1
ATOM 1320 C C . LEU A 1 169 ? 15.468 6.803 -1.928 1.00 97.62 169 LEU A C 1
ATOM 1322 O O . LEU A 1 169 ? 14.303 6.505 -1.673 1.00 97.62 169 LEU A O 1
ATOM 1326 N N . GLU A 1 170 ? 16.487 6.437 -1.147 1.00 97.69 170 GLU A N 1
ATOM 1327 C CA . GLU A 1 170 ? 16.336 5.618 0.064 1.00 97.69 170 GLU A CA 1
ATOM 1328 C C . GLU A 1 170 ? 15.457 6.313 1.111 1.00 97.69 170 GLU A C 1
ATOM 1330 O O . GLU A 1 170 ? 14.575 5.695 1.700 1.00 97.69 170 GLU A O 1
ATOM 1335 N N . THR A 1 171 ? 15.632 7.627 1.284 1.00 97.31 171 THR A N 1
ATOM 1336 C CA . THR A 1 171 ? 14.823 8.410 2.228 1.00 97.31 171 THR A CA 1
ATOM 1337 C C . THR A 1 171 ? 13.358 8.446 1.796 1.00 97.31 171 THR A C 1
ATOM 1339 O O . THR A 1 171 ? 12.468 8.297 2.632 1.00 97.31 171 THR A O 1
ATOM 1342 N N . LEU A 1 172 ? 13.085 8.627 0.499 1.00 97.94 172 LEU A N 1
ATOM 1343 C CA . LEU A 1 172 ? 11.718 8.592 -0.018 1.00 97.94 172 LEU A CA 1
ATOM 1344 C C . LEU A 1 172 ? 11.096 7.201 0.141 1.00 97.94 172 LEU A C 1
ATOM 1346 O O . LEU A 1 172 ? 9.947 7.092 0.569 1.00 97.94 172 LEU A O 1
ATOM 1350 N N . ARG A 1 173 ? 11.854 6.139 -0.159 1.00 98.44 173 ARG A N 1
ATOM 1351 C CA . ARG A 1 173 ? 11.405 4.756 0.034 1.00 98.44 173 ARG A CA 1
ATOM 1352 C C . ARG A 1 173 ? 10.975 4.519 1.479 1.00 98.44 173 ARG A C 1
ATOM 1354 O O . ARG A 1 173 ? 9.877 4.012 1.701 1.00 98.44 173 ARG A O 1
ATOM 1361 N N . ASP A 1 174 ? 11.803 4.910 2.444 1.00 97.69 174 ASP A N 1
ATOM 1362 C CA . ASP A 1 174 ? 11.521 4.704 3.866 1.00 97.69 174 ASP A CA 1
ATOM 1363 C C . ASP A 1 174 ? 10.291 5.511 4.319 1.00 97.69 174 ASP A C 1
ATOM 1365 O O . ASP A 1 174 ? 9.425 4.981 5.009 1.00 97.69 174 ASP A O 1
ATOM 1369 N N . GLN A 1 175 ? 10.124 6.748 3.836 1.00 96.62 175 GLN A N 1
ATOM 1370 C CA . GLN A 1 175 ? 8.921 7.551 4.105 1.00 96.62 175 GLN A CA 1
ATOM 1371 C C . GLN A 1 175 ? 7.635 6.909 3.565 1.00 96.62 175 GLN A C 1
ATOM 1373 O O . GLN A 1 175 ? 6.587 6.985 4.213 1.00 96.62 175 GLN A O 1
ATOM 1378 N N . ILE A 1 176 ? 7.694 6.293 2.380 1.00 98.06 176 ILE A N 1
ATOM 1379 C CA . ILE A 1 176 ? 6.561 5.560 1.807 1.00 98.06 176 ILE A CA 1
ATOM 1380 C C . ILE A 1 176 ? 6.286 4.302 2.638 1.00 98.06 176 ILE A C 1
ATOM 1382 O O . ILE A 1 176 ? 5.134 4.047 2.984 1.00 98.06 176 ILE A O 1
ATOM 1386 N N . LEU A 1 177 ? 7.320 3.536 3.001 1.00 97.56 177 LEU A N 1
ATOM 1387 C CA . LEU A 1 177 ? 7.178 2.342 3.840 1.00 97.56 177 LEU A CA 1
ATOM 1388 C C . LEU A 1 177 ? 6.542 2.665 5.196 1.00 97.56 177 LEU A C 1
ATOM 1390 O O . LEU A 1 177 ? 5.617 1.962 5.602 1.00 97.56 177 LEU A O 1
ATOM 1394 N N . ASP A 1 178 ? 6.967 3.746 5.851 1.00 95.25 178 ASP A N 1
ATOM 1395 C CA . ASP A 1 178 ? 6.386 4.216 7.111 1.00 95.25 178 ASP A CA 1
ATOM 1396 C C . ASP A 1 178 ? 4.902 4.569 6.950 1.00 95.25 178 ASP A C 1
ATOM 1398 O O . ASP A 1 178 ? 4.058 4.139 7.741 1.00 95.25 178 ASP A O 1
ATOM 1402 N N . ALA A 1 179 ? 4.551 5.303 5.889 1.00 95.44 179 ALA A N 1
ATOM 1403 C CA . ALA A 1 179 ? 3.162 5.659 5.608 1.00 95.44 179 ALA A CA 1
ATOM 1404 C C . ALA A 1 179 ? 2.286 4.416 5.369 1.00 95.44 179 ALA A C 1
ATOM 1406 O O . ALA A 1 179 ? 1.164 4.339 5.871 1.00 95.44 179 ALA A O 1
ATOM 1407 N N . LEU A 1 180 ? 2.791 3.421 4.637 1.00 96.12 180 LEU A N 1
ATOM 1408 C CA . LEU A 1 180 ? 2.062 2.179 4.376 1.00 96.12 180 LEU A CA 1
ATOM 1409 C C . LEU A 1 180 ? 2.004 1.256 5.602 1.00 96.12 180 LEU A C 1
ATOM 1411 O O . LEU A 1 180 ? 1.029 0.519 5.769 1.00 96.12 180 LEU A O 1
ATOM 1415 N N . ALA A 1 181 ? 3.000 1.313 6.488 1.00 94.69 181 ALA A N 1
ATOM 1416 C CA . ALA A 1 181 ? 2.968 0.624 7.773 1.00 94.69 181 ALA A CA 1
ATOM 1417 C C . ALA A 1 181 ? 1.884 1.202 8.699 1.00 94.69 181 ALA A C 1
ATOM 1419 O O . ALA A 1 181 ? 1.145 0.422 9.306 1.00 94.69 181 ALA A O 1
ATOM 1420 N N . ASP A 1 182 ? 1.732 2.532 8.745 1.00 93.50 182 ASP A N 1
ATOM 1421 C CA . ASP A 1 182 ? 0.641 3.216 9.458 1.00 93.50 182 ASP A CA 1
ATOM 1422 C C . ASP A 1 182 ? -0.735 2.767 8.935 1.00 93.50 182 ASP A C 1
ATOM 1424 O O . ASP A 1 182 ? -1.621 2.428 9.725 1.00 93.50 182 ASP A O 1
ATOM 1428 N N . VAL A 1 183 ? -0.909 2.724 7.606 1.00 94.00 183 VAL A N 1
ATOM 1429 C CA . VAL A 1 183 ? -2.148 2.245 6.965 1.00 94.00 183 VAL A CA 1
ATOM 1430 C C . VAL A 1 183 ? -2.441 0.807 7.381 1.00 94.00 183 VAL A C 1
ATOM 1432 O O . VAL A 1 183 ? -3.537 0.517 7.859 1.00 94.00 183 VAL A O 1
ATOM 1435 N N . ARG A 1 184 ? -1.454 -0.088 7.263 1.00 94.38 184 ARG A N 1
ATOM 1436 C CA . ARG A 1 184 ? -1.606 -1.498 7.640 1.00 94.38 184 ARG A CA 1
ATOM 1437 C C . ARG A 1 184 ? -2.002 -1.654 9.108 1.00 94.38 184 ARG A C 1
ATOM 1439 O O . ARG A 1 184 ? -2.880 -2.457 9.407 1.00 94.38 184 ARG A O 1
ATOM 1446 N N . ALA A 1 185 ? -1.383 -0.897 10.015 1.00 93.81 185 ALA A N 1
ATOM 1447 C CA . ALA A 1 185 ? -1.726 -0.932 11.436 1.00 93.81 185 ALA A CA 1
ATOM 1448 C C . ALA A 1 185 ? -3.173 -0.475 11.676 1.00 93.81 185 ALA A C 1
ATOM 1450 O O . ALA A 1 185 ? -3.940 -1.172 12.337 1.00 93.81 185 ALA A O 1
ATOM 1451 N N . ALA A 1 186 ? -3.574 0.661 11.096 1.00 93.50 186 ALA A N 1
ATOM 1452 C CA . ALA A 1 186 ? -4.930 1.185 11.238 1.00 93.50 186 ALA A CA 1
ATOM 1453 C C . ALA A 1 186 ? -5.993 0.223 10.683 1.00 93.50 186 ALA A C 1
ATOM 1455 O O . ALA A 1 186 ? -7.003 -0.013 11.342 1.00 93.50 186 ALA A O 1
ATOM 1456 N N . VAL A 1 187 ? -5.759 -0.356 9.500 1.00 92.69 187 VAL A N 1
ATOM 1457 C CA . VAL A 1 187 ? -6.690 -1.287 8.845 1.00 92.69 187 VAL A CA 1
ATOM 1458 C C . VAL A 1 187 ? -6.810 -2.596 9.626 1.00 92.69 187 VAL A C 1
ATOM 1460 O O . VAL A 1 187 ? -7.927 -3.036 9.897 1.00 92.69 187 VAL A O 1
ATOM 1463 N N . ASN A 1 188 ? -5.686 -3.195 10.036 1.00 93.38 188 ASN A N 1
ATOM 1464 C CA . ASN A 1 188 ? -5.690 -4.461 10.775 1.00 93.38 188 ASN A CA 1
ATOM 1465 C C . ASN A 1 188 ? -6.385 -4.334 12.137 1.00 93.38 188 ASN A C 1
ATOM 1467 O O . ASN A 1 188 ? -7.126 -5.233 12.535 1.00 93.38 188 ASN A O 1
ATOM 1471 N N . ASP A 1 189 ? -6.186 -3.210 12.828 1.00 95.19 189 ASP A N 1
ATOM 1472 C CA . ASP A 1 189 ? -6.754 -2.991 14.157 1.00 95.19 189 ASP A CA 1
ATOM 1473 C C . ASP A 1 189 ? -8.154 -2.373 14.133 1.00 95.19 189 ASP A C 1
ATOM 1475 O O . ASP A 1 189 ? -8.803 -2.285 15.179 1.00 95.19 189 ASP A O 1
ATOM 1479 N N . PHE A 1 190 ? -8.662 -1.961 12.969 1.00 93.19 190 PHE A N 1
ATOM 1480 C CA . PHE A 1 190 ? -9.975 -1.326 12.848 1.00 93.19 190 PHE A CA 1
ATOM 1481 C C . PHE A 1 190 ? -11.103 -2.128 13.527 1.00 93.19 190 PHE A C 1
ATOM 1483 O O . PHE A 1 190 ? -11.860 -1.532 14.305 1.00 93.19 190 PHE A O 1
ATOM 1490 N N . PRO A 1 191 ? -11.212 -3.465 13.351 1.00 93.62 191 PRO A N 1
ATOM 1491 C CA . PRO A 1 191 ? -12.224 -4.252 14.055 1.00 93.62 191 PRO A CA 1
ATOM 1492 C C . PRO A 1 191 ? -12.067 -4.203 15.582 1.00 93.62 191 PRO A C 1
ATOM 1494 O O . PRO A 1 191 ? -13.063 -4.090 16.299 1.00 93.62 191 PRO A O 1
ATOM 1497 N N . ALA A 1 192 ? -10.830 -4.244 16.089 1.00 94.38 192 ALA A N 1
ATOM 1498 C CA . ALA A 1 192 ? -10.542 -4.192 17.522 1.00 94.38 192 ALA A CA 1
ATOM 1499 C C . ALA A 1 192 ? -10.855 -2.809 18.116 1.00 94.38 192 ALA A C 1
ATOM 1501 O O . ALA A 1 192 ? -11.473 -2.717 19.180 1.00 94.38 192 ALA A O 1
ATOM 1502 N N . MET A 1 193 ? -10.511 -1.732 17.405 1.00 94.50 193 MET A N 1
ATOM 1503 C CA . MET A 1 193 ? -10.845 -0.358 17.790 1.00 94.50 193 MET A CA 1
ATOM 1504 C C . MET A 1 193 ? -12.362 -0.140 17.835 1.00 94.50 193 MET A C 1
ATOM 1506 O O . MET A 1 193 ? -12.889 0.388 18.818 1.00 94.50 193 MET A O 1
ATOM 1510 N N . ARG A 1 194 ? -13.089 -0.623 16.820 1.00 94.12 194 ARG A N 1
ATOM 1511 C CA . ARG A 1 194 ? -14.558 -0.577 16.789 1.00 94.12 194 ARG A CA 1
ATOM 1512 C C . ARG A 1 194 ? -15.172 -1.374 17.940 1.00 94.12 194 ARG A C 1
ATOM 1514 O O . ARG A 1 194 ? -16.104 -0.899 18.586 1.00 94.12 194 ARG A O 1
ATOM 1521 N N . TRP A 1 195 ? -14.629 -2.550 18.252 1.00 94.44 195 TRP A N 1
ATOM 1522 C CA . TRP A 1 195 ? -15.075 -3.341 19.400 1.00 94.44 195 TRP A CA 1
ATOM 1523 C C . TRP A 1 195 ? -14.875 -2.596 20.727 1.00 94.44 195 TRP A C 1
ATOM 1525 O O . TRP A 1 195 ? -15.777 -2.578 21.564 1.00 94.44 195 TRP A O 1
ATOM 1535 N N . ARG A 1 196 ? -13.736 -1.913 20.910 1.00 93.69 196 ARG A N 1
ATOM 1536 C CA . ARG A 1 196 ? -13.469 -1.096 22.107 1.00 93.69 196 ARG A CA 1
ATOM 1537 C C . ARG A 1 196 ? -14.469 0.048 22.275 1.00 93.69 196 ARG A C 1
ATOM 1539 O O . ARG A 1 196 ? -14.890 0.309 23.404 1.00 93.69 196 ARG A O 1
ATOM 1546 N N . LEU A 1 197 ? -14.875 0.692 21.180 1.00 93.00 197 LEU A N 1
ATOM 1547 C CA . LEU A 1 197 ? -15.923 1.715 21.183 1.00 93.00 197 LEU A CA 1
ATOM 1548 C C . LEU A 1 197 ? -17.276 1.129 21.620 1.00 93.00 197 LEU A C 1
ATOM 1550 O O . LEU A 1 197 ? -17.901 1.662 22.537 1.00 93.00 197 LEU A O 1
ATOM 1554 N N . LEU A 1 198 ? -17.684 -0.007 21.045 1.00 94.25 198 LEU A N 1
ATOM 1555 C CA . LEU A 1 198 ? -18.930 -0.700 21.402 1.00 94.25 198 LEU A CA 1
ATOM 1556 C C . LEU A 1 198 ? -18.945 -1.164 22.868 1.00 94.25 198 LEU A C 1
ATOM 1558 O O . LEU A 1 198 ? -1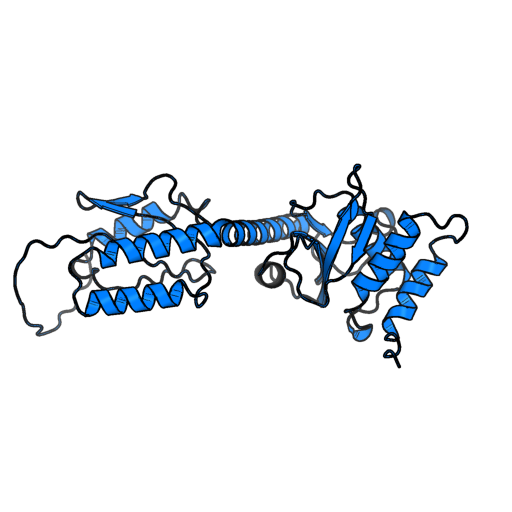9.927 -0.949 23.575 1.00 94.25 198 LEU A O 1
ATOM 1562 N N . ALA A 1 199 ? -17.834 -1.708 23.368 1.00 92.19 199 ALA A N 1
ATOM 1563 C CA . ALA A 1 199 ? -17.682 -2.060 24.780 1.00 92.19 199 ALA A CA 1
ATOM 1564 C C . ALA A 1 199 ? -17.688 -0.823 25.704 1.00 92.19 199 ALA A C 1
ATOM 1566 O O . ALA A 1 199 ? -18.018 -0.909 26.889 1.00 92.19 199 ALA A O 1
ATOM 1567 N N . GLY A 1 200 ? -17.287 0.348 25.200 1.00 90.88 200 GLY A N 1
ATOM 1568 C CA . GLY A 1 200 ? -17.459 1.635 25.876 1.00 90.88 200 GLY A CA 1
ATOM 1569 C C . GLY A 1 200 ? -18.929 2.032 25.991 1.00 90.88 200 GLY A C 1
ATOM 1570 O O . GLY A 1 200 ? -19.382 2.359 27.086 1.00 90.88 200 GLY A O 1
ATOM 1571 N N . ILE A 1 201 ? -19.670 1.925 24.888 1.00 91.19 201 ILE A N 1
ATOM 1572 C CA . ILE A 1 201 ? -21.108 2.211 24.819 1.00 91.19 201 ILE A CA 1
ATOM 1573 C C . ILE A 1 201 ? -21.890 1.325 25.799 1.00 91.19 201 ILE A C 1
ATOM 1575 O O . ILE A 1 201 ? -22.626 1.847 26.632 1.00 91.19 201 ILE A O 1
ATOM 1579 N N . GLU A 1 202 ? -21.653 0.009 25.800 1.00 91.62 202 GLU A N 1
ATOM 1580 C CA . GLU A 1 202 ? -22.347 -0.931 26.698 1.00 91.62 202 GLU A CA 1
ATOM 1581 C C . GLU A 1 202 ? -22.120 -0.599 28.188 1.00 91.62 202 GLU A C 1
ATOM 1583 O O . GLU A 1 202 ? -22.999 -0.776 29.034 1.00 91.62 202 GLU A O 1
ATOM 1588 N N . ARG A 1 203 ? -20.931 -0.093 28.541 1.00 88.56 203 ARG A N 1
ATOM 1589 C CA . ARG A 1 203 ? -20.636 0.344 29.915 1.00 88.56 203 ARG A CA 1
ATOM 1590 C C . ARG A 1 203 ? -21.408 1.601 30.303 1.00 88.56 203 ARG A C 1
ATOM 1592 O O . ARG A 1 203 ? -21.840 1.684 31.450 1.00 88.56 203 ARG A O 1
ATOM 1599 N N . LEU A 1 204 ? -21.563 2.553 29.384 1.00 87.44 204 LEU A N 1
ATOM 1600 C CA . LEU A 1 204 ? -22.332 3.779 29.615 1.00 87.44 204 LEU A CA 1
ATOM 1601 C C . LEU A 1 204 ? -23.826 3.475 29.777 1.00 87.44 204 LEU A C 1
ATOM 1603 O O . LEU A 1 204 ? -24.474 4.050 30.643 1.00 87.44 204 LEU A O 1
ATOM 1607 N N . GLU A 1 205 ? -24.353 2.521 29.011 1.00 87.88 205 GLU A N 1
ATOM 1608 C CA . GLU A 1 205 ? -25.759 2.095 29.079 1.00 87.88 205 GLU A CA 1
ATOM 1609 C C . GLU A 1 205 ? -26.137 1.444 30.414 1.00 87.88 205 GLU A C 1
ATOM 1611 O O . GLU A 1 205 ? -27.279 1.551 30.857 1.00 87.88 205 GLU A O 1
ATOM 1616 N N . LYS A 1 206 ? -25.181 0.781 31.076 1.00 87.19 206 LYS A N 1
ATOM 1617 C CA . LYS A 1 206 ? -25.378 0.159 32.397 1.00 87.19 206 LYS A CA 1
ATOM 1618 C C . LYS A 1 206 ? -25.387 1.168 33.549 1.00 87.19 206 LYS A C 1
ATOM 1620 O O . LYS A 1 206 ? -25.711 0.791 34.674 1.00 87.19 206 LYS A O 1
ATOM 1625 N N . GLN A 1 207 ? -24.990 2.415 33.305 1.00 82.56 207 GLN A N 1
ATOM 1626 C CA . GLN A 1 207 ? -25.043 3.486 34.296 1.00 82.56 207 GLN A CA 1
ATOM 1627 C C . GLN A 1 207 ? -26.389 4.214 34.218 1.00 82.56 207 GLN A C 1
ATOM 1629 O O . GLN A 1 207 ? -27.063 4.195 33.190 1.00 82.56 207 GLN A O 1
ATOM 1634 N N . GLU A 1 208 ? -26.800 4.862 35.309 1.00 73.88 208 GLU A N 1
ATOM 1635 C CA . GLU A 1 208 ? -28.026 5.663 35.314 1.00 73.88 208 GLU A CA 1
ATOM 1636 C C . GLU A 1 208 ? -27.897 6.804 34.289 1.00 73.88 208 GLU A C 1
ATOM 1638 O O . GLU A 1 208 ? -27.075 7.711 34.439 1.00 73.88 208 GLU A O 1
ATOM 1643 N N . SER A 1 209 ? -28.658 6.715 33.192 1.00 70.81 209 SER A N 1
ATOM 1644 C CA . SER A 1 209 ? -28.465 7.594 32.037 1.00 70.81 209 SER A CA 1
ATOM 1645 C C . SER A 1 209 ? -29.279 8.883 32.167 1.00 70.81 209 SER A C 1
ATOM 1647 O O . SER A 1 209 ? -30.514 8.899 32.169 1.00 70.81 209 SER A O 1
ATOM 1649 N N . THR A 1 210 ? -28.577 10.010 32.234 1.00 82.62 210 THR A N 1
ATOM 1650 C CA . THR A 1 210 ? -29.170 11.339 32.049 1.00 82.62 210 THR A CA 1
ATOM 1651 C C . THR A 1 210 ? -29.418 11.600 30.555 1.00 82.62 210 THR A C 1
ATOM 1653 O O . THR A 1 210 ? -28.909 10.875 29.698 1.00 82.62 210 THR A O 1
ATOM 1656 N N . ALA A 1 211 ? -30.206 12.626 30.205 1.00 82.75 211 ALA A N 1
ATOM 1657 C CA . ALA A 1 211 ? -30.432 12.972 28.794 1.00 82.75 211 ALA A CA 1
ATOM 1658 C C . ALA A 1 211 ? -29.123 13.229 28.006 1.00 82.75 211 ALA A C 1
ATOM 1660 O O . ALA A 1 211 ? -28.989 12.649 26.930 1.00 82.75 211 ALA A O 1
ATOM 1661 N N . PRO A 1 212 ? -28.118 13.953 28.549 1.00 85.38 212 PRO A N 1
ATOM 1662 C CA . PRO A 1 212 ? -26.817 14.107 27.887 1.00 85.38 212 PRO A CA 1
ATOM 1663 C C . PRO A 1 212 ? -26.059 12.790 27.657 1.00 85.38 212 PRO A C 1
ATOM 1665 O O . PRO A 1 212 ? -25.361 12.645 26.659 1.00 85.38 212 PRO A O 1
ATOM 1668 N N . VAL A 1 213 ? -26.191 11.810 28.562 1.00 86.75 213 VAL A N 1
ATOM 1669 C CA . VAL A 1 213 ? -25.539 10.495 28.402 1.00 86.75 213 VAL A CA 1
ATOM 1670 C C . VAL A 1 213 ? -26.168 9.712 27.251 1.00 86.75 213 VAL A C 1
ATOM 1672 O O . VAL A 1 213 ? -25.445 9.066 26.498 1.00 86.75 213 VAL A O 1
ATOM 1675 N N . ARG A 1 214 ? -27.494 9.795 27.074 1.00 89.12 214 ARG A N 1
ATOM 1676 C CA . ARG A 1 214 ? -28.180 9.161 25.935 1.00 89.12 214 ARG A CA 1
ATOM 1677 C C . ARG A 1 214 ? -27.743 9.757 24.599 1.00 89.12 214 ARG A C 1
ATOM 1679 O O . ARG A 1 214 ? -27.389 9.003 23.705 1.00 89.12 214 ARG A O 1
ATOM 1686 N N . GLU A 1 215 ? -27.674 11.082 24.503 1.00 90.06 215 GLU A N 1
ATOM 1687 C CA . GLU A 1 215 ? -27.186 11.764 23.296 1.00 90.06 215 GLU A CA 1
ATOM 1688 C C . GLU A 1 215 ? -25.737 11.371 22.962 1.00 90.06 215 GLU A C 1
ATOM 1690 O O . GLU A 1 215 ? -25.413 11.076 21.811 1.00 90.06 215 GLU A O 1
ATOM 1695 N N . ALA A 1 216 ? -24.867 11.284 23.974 1.00 90.62 216 ALA A N 1
ATOM 1696 C CA . ALA A 1 216 ? -23.501 10.809 23.784 1.00 90.62 216 ALA A CA 1
ATOM 1697 C C . ALA A 1 216 ? -23.458 9.351 23.291 1.00 90.62 216 ALA A C 1
ATOM 1699 O O . ALA A 1 216 ? -22.674 9.036 22.399 1.00 90.62 216 ALA A O 1
ATOM 1700 N N . ILE A 1 217 ? -24.300 8.463 23.829 1.00 93.12 217 ILE A N 1
ATOM 1701 C CA . ILE A 1 217 ? -24.416 7.073 23.358 1.00 93.12 217 ILE A CA 1
ATOM 1702 C C . ILE A 1 217 ? -24.849 7.029 21.888 1.00 93.12 217 ILE A C 1
ATOM 1704 O O . ILE A 1 217 ? -24.231 6.307 21.103 1.00 93.12 217 ILE A O 1
ATOM 1708 N N . ASP A 1 218 ? -25.854 7.816 21.503 1.00 93.88 218 ASP A N 1
ATOM 1709 C CA . ASP A 1 218 ? -26.342 7.881 20.122 1.00 93.88 218 ASP A CA 1
ATOM 1710 C C . ASP A 1 218 ? -25.240 8.356 19.166 1.00 93.88 218 ASP A C 1
ATOM 1712 O O . ASP A 1 218 ? -25.010 7.742 18.121 1.00 93.88 218 ASP A O 1
ATOM 1716 N N . PHE A 1 219 ? -24.479 9.379 19.561 1.00 93.00 219 PHE A N 1
ATOM 1717 C CA . PHE A 1 219 ? -23.325 9.851 18.799 1.00 93.00 219 PHE A CA 1
ATOM 1718 C C . PHE A 1 219 ? -22.229 8.781 18.658 1.00 93.00 219 PHE A C 1
ATOM 1720 O O . PHE A 1 219 ? -21.710 8.559 17.565 1.00 93.00 219 PHE A O 1
ATOM 1727 N N . LEU A 1 220 ? -21.883 8.072 19.736 1.00 93.56 220 LEU A N 1
ATOM 1728 C CA . LEU A 1 220 ? -20.865 7.016 19.689 1.00 93.56 220 LEU A CA 1
ATOM 1729 C C . LEU A 1 220 ? -21.311 5.825 18.825 1.00 93.56 220 LEU A C 1
ATOM 1731 O O . LEU A 1 220 ? -20.487 5.241 18.118 1.00 93.56 220 LEU A O 1
ATOM 1735 N N . ARG A 1 221 ? -22.602 5.471 18.847 1.00 94.00 221 ARG A N 1
ATOM 1736 C CA . ARG A 1 221 ? -23.176 4.451 17.954 1.00 94.00 221 ARG A CA 1
ATOM 1737 C C . ARG A 1 221 ? -23.105 4.894 16.498 1.00 94.00 221 ARG A C 1
ATOM 1739 O O . ARG A 1 221 ? -22.701 4.097 15.657 1.00 94.00 221 ARG A O 1
ATOM 1746 N N . TRP A 1 222 ? -23.421 6.158 16.221 1.00 94.25 222 TRP A N 1
ATOM 1747 C CA . TRP A 1 222 ? -23.273 6.739 14.889 1.00 94.25 222 TRP A CA 1
ATOM 1748 C C . TRP A 1 222 ? -21.822 6.632 14.393 1.00 94.25 222 TRP A C 1
ATOM 1750 O O . TRP A 1 222 ? -21.595 6.108 13.305 1.00 94.25 222 TRP A O 1
ATOM 1760 N N . LEU A 1 223 ? -20.826 6.983 15.220 1.00 92.44 223 LEU A N 1
ATOM 1761 C CA . LEU A 1 223 ? -19.406 6.793 14.879 1.00 92.44 223 LEU A CA 1
ATOM 1762 C C . LEU A 1 223 ? -19.059 5.326 14.570 1.00 92.44 223 LEU A C 1
ATOM 1764 O O . LEU A 1 223 ? -18.334 5.051 13.616 1.00 92.44 223 LEU A O 1
ATOM 1768 N N . ALA A 1 224 ? -19.565 4.381 15.372 1.00 90.44 224 ALA A N 1
ATOM 1769 C CA . ALA A 1 224 ? -19.304 2.948 15.210 1.00 90.44 224 ALA A CA 1
ATOM 1770 C C . ALA A 1 224 ? -19.958 2.338 13.956 1.00 90.44 224 ALA A C 1
ATOM 1772 O O . ALA A 1 224 ? -19.558 1.249 13.526 1.00 90.44 224 ALA A O 1
ATOM 1773 N N . ASP A 1 225 ? -20.955 3.011 13.382 1.00 91.75 225 ASP A N 1
ATOM 1774 C CA . ASP A 1 225 ? -21.716 2.574 12.210 1.00 91.75 225 ASP A CA 1
ATOM 1775 C C . ASP A 1 225 ? -21.105 3.084 10.893 1.00 91.75 225 ASP A C 1
ATOM 1777 O O . ASP A 1 225 ? -21.787 3.601 10.019 1.00 91.75 225 ASP A O 1
ATOM 1781 N N . ASN A 1 226 ? -19.779 2.966 10.763 1.00 85.00 226 ASN A N 1
ATOM 1782 C CA . ASN A 1 226 ? -19.001 3.340 9.572 1.00 85.00 226 ASN A CA 1
ATOM 1783 C C . ASN A 1 226 ? -19.077 4.824 9.160 1.00 85.00 226 ASN A C 1
ATOM 1785 O O . ASN A 1 226 ? -18.693 5.169 8.044 1.00 85.00 226 ASN A O 1
ATOM 1789 N N . HIS A 1 227 ? -19.497 5.718 10.058 1.00 87.62 227 HIS A N 1
ATOM 1790 C CA . HIS A 1 227 ? -19.453 7.167 9.823 1.00 87.62 227 HIS A CA 1
ATOM 1791 C C . HIS A 1 227 ? -18.102 7.799 10.191 1.00 87.62 227 HIS A C 1
ATOM 1793 O O . HIS A 1 227 ? -17.909 9.004 10.029 1.00 87.62 227 HIS A O 1
ATOM 1799 N N . PHE A 1 228 ? -17.162 7.001 10.705 1.00 86.94 228 PHE A N 1
ATOM 1800 C CA . PHE A 1 228 ? -15.840 7.460 11.104 1.00 86.94 228 PHE A CA 1
ATOM 1801 C C . PHE A 1 228 ? -14.760 6.413 10.815 1.00 86.94 228 PHE A C 1
ATOM 1803 O O . PHE A 1 228 ? -14.962 5.218 11.036 1.00 86.94 228 PHE A O 1
ATOM 1810 N N . THR A 1 229 ? -13.585 6.870 10.376 1.00 87.38 229 THR A N 1
ATOM 1811 C CA . THR A 1 229 ? -12.405 6.014 10.185 1.00 87.38 229 THR A CA 1
ATOM 1812 C C . THR A 1 229 ? -11.518 6.078 11.424 1.00 87.38 229 THR A C 1
ATOM 1814 O O . THR A 1 229 ? -10.902 7.104 11.713 1.00 87.38 229 THR A O 1
ATOM 1817 N N . PHE A 1 230 ? -11.425 4.974 12.163 1.00 90.12 230 PHE A N 1
ATOM 1818 C CA . PHE A 1 230 ? -10.524 4.864 13.308 1.00 90.12 230 PHE A CA 1
ATOM 1819 C C . PHE A 1 230 ? -9.091 4.620 12.833 1.00 90.12 230 PHE A C 1
ATOM 1821 O O . PHE A 1 230 ? -8.816 3.613 12.188 1.00 90.12 230 PHE A O 1
ATOM 1828 N N . LEU A 1 231 ? -8.178 5.536 13.166 1.00 91.88 231 LEU A N 1
ATOM 1829 C CA . LEU A 1 231 ? -6.752 5.401 12.837 1.00 91.88 231 LEU A CA 1
ATOM 1830 C C . LEU A 1 231 ? -5.924 4.852 14.004 1.00 91.88 231 LEU A C 1
ATOM 1832 O O . LEU A 1 231 ? -4.870 4.260 13.791 1.00 91.88 231 LEU A O 1
ATOM 1836 N N . GLY A 1 232 ? -6.389 5.045 15.238 1.00 92.81 232 GLY A N 1
ATOM 1837 C CA . GLY A 1 232 ? -5.717 4.555 16.432 1.00 92.81 232 GLY A CA 1
ATOM 1838 C C . GLY A 1 232 ? -6.586 4.657 17.681 1.00 92.81 232 GLY A C 1
ATOM 1839 O O . GLY A 1 232 ? -7.523 5.455 17.742 1.00 92.81 232 GLY A O 1
ATOM 1840 N N . TYR A 1 233 ? -6.257 3.850 18.687 1.00 93.19 233 TYR A N 1
ATOM 1841 C CA . TYR A 1 233 ? -6.955 3.798 19.973 1.00 93.19 233 TYR A CA 1
ATOM 1842 C C . TYR A 1 233 ? -5.957 3.707 21.128 1.00 93.19 233 TYR A C 1
ATOM 1844 O O . TYR A 1 233 ? -4.912 3.069 21.002 1.00 93.19 233 TYR A O 1
ATOM 1852 N N . ARG A 1 234 ? -6.286 4.349 22.253 1.00 92.12 234 ARG A N 1
ATOM 1853 C CA . ARG A 1 234 ? -5.622 4.191 23.552 1.00 92.12 234 ARG A CA 1
ATOM 1854 C C . ARG A 1 234 ? -6.651 4.313 24.660 1.00 92.12 234 ARG A C 1
ATOM 1856 O O . ARG A 1 234 ? -7.575 5.119 24.570 1.00 92.12 234 ARG A O 1
ATOM 1863 N N . GLU A 1 235 ? -6.452 3.544 25.718 1.00 89.81 235 GLU A N 1
ATOM 1864 C CA . GLU A 1 235 ? -7.268 3.620 26.922 1.00 89.81 235 GLU A CA 1
ATOM 1865 C C . GLU A 1 235 ? -6.472 4.289 28.040 1.00 89.81 235 GLU A C 1
ATOM 1867 O O . GLU A 1 235 ? -5.282 4.025 28.221 1.00 89.81 235 GLU A O 1
ATOM 1872 N N . PHE A 1 236 ? -7.144 5.148 28.800 1.00 89.06 236 PHE A N 1
ATOM 1873 C CA . PHE A 1 236 ? -6.564 5.853 29.932 1.00 89.06 236 PHE A CA 1
ATOM 1874 C C . PHE A 1 236 ? -7.445 5.674 31.165 1.00 89.06 236 PHE A C 1
ATOM 1876 O O . PHE A 1 236 ? -8.674 5.682 31.078 1.00 89.06 236 PHE A O 1
ATOM 1883 N N . THR A 1 237 ? -6.807 5.541 32.321 1.00 86.75 237 THR A N 1
ATOM 1884 C CA . THR A 1 237 ? -7.445 5.591 33.635 1.00 86.75 237 THR A CA 1
ATOM 1885 C C . THR A 1 237 ? -7.098 6.901 34.317 1.00 86.75 237 THR A C 1
ATOM 1887 O O . THR A 1 237 ? -5.964 7.369 34.224 1.00 86.75 237 THR A O 1
ATOM 1890 N N . TYR A 1 238 ? -8.070 7.468 35.021 1.00 85.62 238 TYR A N 1
ATOM 1891 C CA . TYR A 1 238 ? -7.882 8.646 35.855 1.00 85.62 238 TYR A CA 1
ATOM 1892 C C . TYR A 1 238 ? -8.009 8.245 37.327 1.00 85.62 238 TYR A C 1
ATOM 1894 O O . TYR A 1 238 ? -9.003 7.620 37.707 1.00 85.62 238 TYR A O 1
ATOM 1902 N N . GLY A 1 239 ? -6.992 8.568 38.123 1.00 83.44 239 GLY A N 1
ATOM 1903 C CA . GLY A 1 239 ? -6.918 8.278 39.555 1.00 83.44 239 GLY A CA 1
ATOM 1904 C C . GLY A 1 239 ? -5.756 9.029 40.206 1.00 83.44 239 GLY A C 1
ATOM 1905 O O . GLY A 1 239 ? -4.762 9.313 39.540 1.00 83.44 239 GLY A O 1
ATOM 1906 N N . ASP A 1 240 ? -5.896 9.378 41.486 1.00 81.19 240 ASP A N 1
ATOM 1907 C CA . ASP A 1 240 ? -4.895 10.128 42.265 1.00 81.19 240 ASP A CA 1
ATOM 1908 C C . ASP A 1 240 ? -4.409 11.419 41.572 1.00 81.19 240 ASP A C 1
ATOM 1910 O O . ASP A 1 240 ? -3.216 11.705 41.537 1.00 81.19 240 ASP A O 1
ATOM 1914 N N . ASP A 1 241 ? -5.330 12.166 40.947 1.00 84.00 241 ASP A N 1
ATOM 1915 C CA . ASP A 1 241 ? -5.045 13.352 40.117 1.00 84.00 241 ASP A CA 1
ATOM 1916 C C . ASP A 1 241 ? -4.062 13.109 38.954 1.00 84.00 241 ASP A C 1
ATOM 1918 O O . ASP A 1 241 ? -3.480 14.041 38.396 1.00 84.00 241 ASP A O 1
ATOM 1922 N N . THR A 1 242 ? -3.907 11.852 38.529 1.00 84.50 242 THR A N 1
ATOM 1923 C CA . THR A 1 242 ? -3.063 11.460 37.398 1.00 84.50 242 THR A CA 1
ATOM 1924 C C . THR A 1 242 ? -3.853 10.728 36.317 1.00 84.50 242 THR A C 1
ATOM 1926 O O . THR A 1 242 ? -4.804 9.990 36.581 1.00 84.50 242 THR A O 1
ATOM 1929 N N . ILE A 1 243 ? -3.450 10.937 35.061 1.00 86.38 243 ILE A N 1
ATOM 1930 C CA . ILE A 1 243 ? -3.925 10.169 33.908 1.00 86.38 243 ILE A CA 1
ATOM 1931 C C . ILE A 1 243 ? -2.838 9.160 33.555 1.00 86.38 243 ILE A C 1
ATOM 1933 O O . ILE A 1 243 ? -1.718 9.539 33.216 1.00 86.38 243 ILE A O 1
ATOM 1937 N N . GLN A 1 244 ? -3.174 7.876 33.609 1.00 86.56 244 GLN A N 1
ATOM 1938 C CA . GLN A 1 244 ? -2.264 6.793 33.253 1.00 86.56 244 GLN A CA 1
ATOM 1939 C C . GLN A 1 244 ? -2.816 6.021 32.061 1.00 86.56 244 GLN A C 1
ATOM 1941 O O . GLN A 1 244 ? -3.994 5.665 32.024 1.00 86.56 244 GLN A O 1
ATOM 1946 N N . GLN A 1 245 ? -1.967 5.762 31.067 1.00 86.38 245 GLN A N 1
ATOM 1947 C CA . GLN A 1 245 ? -2.339 4.897 29.954 1.00 86.38 245 GLN A CA 1
ATOM 1948 C C . GLN A 1 245 ? -2.463 3.457 30.452 1.00 86.38 2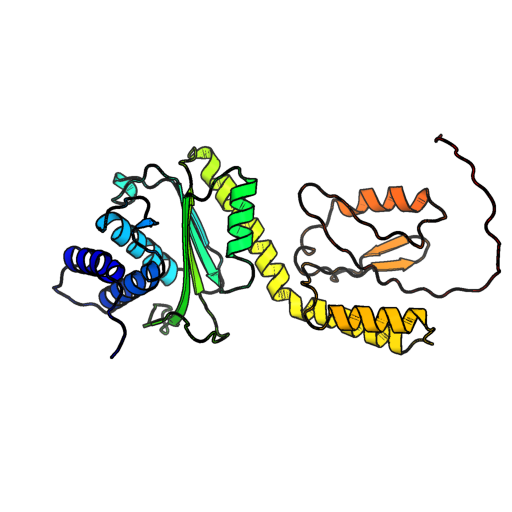45 GLN A C 1
ATOM 1950 O O . GLN A 1 245 ? -1.557 2.945 31.107 1.00 86.38 245 GLN A O 1
ATOM 1955 N N . VAL A 1 246 ? -3.549 2.779 30.083 1.00 89.62 246 VAL A N 1
ATOM 1956 C CA . VAL A 1 246 ? -3.708 1.347 30.343 1.00 89.62 246 VAL A CA 1
ATOM 1957 C C . VAL A 1 246 ? -2.679 0.583 29.500 1.00 89.62 246 VAL A C 1
ATOM 1959 O O . VAL A 1 246 ? -2.708 0.701 28.265 1.00 89.62 246 VAL A O 1
ATOM 1962 N N . PRO A 1 247 ? -1.770 -0.199 30.113 1.00 87.88 247 PRO A N 1
ATOM 1963 C CA . PRO A 1 247 ? -0.768 -0.961 29.374 1.00 87.88 247 PRO A CA 1
ATOM 1964 C C . PRO A 1 247 ? -1.407 -1.905 28.348 1.00 87.88 247 PRO A C 1
ATOM 1966 O O . PRO A 1 247 ? -2.416 -2.549 28.627 1.00 87.88 247 PRO A O 1
ATOM 1969 N N . GLY A 1 248 ? -0.834 -1.972 27.143 1.00 89.12 248 GLY A N 1
ATOM 1970 C CA . GLY A 1 248 ? -1.335 -2.831 26.060 1.00 89.12 248 GLY A CA 1
ATOM 1971 C C . GLY A 1 248 ? -2.628 -2.353 25.385 1.00 89.12 248 GLY A C 1
ATOM 1972 O O . GLY A 1 248 ? -3.174 -3.070 24.556 1.00 89.12 248 GLY A O 1
ATOM 1973 N N . SER A 1 249 ? -3.127 -1.154 25.711 1.00 89.94 249 SER A N 1
ATOM 1974 C CA . SER A 1 249 ? -4.338 -0.601 25.082 1.00 89.94 249 SER A CA 1
ATOM 1975 C C . SER A 1 249 ? -4.107 0.065 23.725 1.00 89.94 249 SER A C 1
ATOM 1977 O O . SER A 1 249 ? -5.078 0.365 23.039 1.00 89.94 249 SER A O 1
ATOM 1979 N N . ALA A 1 250 ? -2.856 0.344 23.353 1.00 91.69 250 ALA A N 1
ATOM 1980 C CA . ALA A 1 250 ? -2.543 1.038 22.110 1.00 91.69 250 ALA A CA 1
ATOM 1981 C C . ALA A 1 250 ? -2.849 0.164 20.885 1.00 91.69 250 ALA A C 1
ATOM 1983 O O . ALA A 1 250 ? -2.430 -0.989 20.854 1.00 91.69 250 ALA A O 1
ATOM 1984 N N . MET A 1 251 ? -3.546 0.734 19.900 1.00 93.81 251 MET A N 1
ATOM 1985 C CA . MET A 1 251 ? -3.890 0.104 18.618 1.00 93.81 251 MET A CA 1
ATOM 1986 C C . MET A 1 251 ? -3.733 1.098 17.459 1.00 93.81 251 MET A C 1
ATOM 1988 O O . MET A 1 251 ? -3.754 2.319 17.668 1.00 93.81 251 MET A O 1
ATOM 1992 N N . GLY A 1 252 ? -3.626 0.581 16.238 1.00 93.06 252 GLY A N 1
ATOM 1993 C CA . GLY A 1 252 ? -3.463 1.341 15.005 1.00 93.06 252 GLY A CA 1
ATOM 1994 C C . GLY A 1 252 ? -2.149 2.119 14.993 1.00 93.06 252 GLY A C 1
ATOM 1995 O O . GLY A 1 252 ? -1.134 1.681 15.538 1.00 93.06 252 GLY A O 1
ATOM 1996 N N . ILE A 1 253 ? -2.172 3.337 14.456 1.00 92.50 253 ILE A N 1
ATOM 1997 C CA . ILE A 1 253 ? -0.985 4.213 14.408 1.00 92.50 253 ILE A CA 1
ATOM 1998 C C . ILE A 1 253 ? -0.442 4.581 15.803 1.00 92.50 253 ILE A C 1
ATOM 2000 O O . ILE A 1 253 ? 0.665 5.103 15.945 1.00 92.50 253 ILE A O 1
ATOM 2004 N N . LEU A 1 254 ? -1.220 4.328 16.864 1.00 90.62 254 LEU A N 1
ATOM 2005 C CA . LEU A 1 254 ? -0.827 4.627 18.236 1.00 90.62 254 LEU A CA 1
ATOM 2006 C C . LEU A 1 254 ? 0.049 3.539 18.874 1.00 90.62 254 LEU A C 1
ATOM 2008 O O . LEU A 1 254 ? 0.475 3.730 20.016 1.00 90.62 254 LEU A O 1
ATOM 2012 N N . HIS A 1 255 ? 0.370 2.447 18.170 1.00 82.62 255 HIS A N 1
ATOM 2013 C CA . HIS A 1 255 ? 1.305 1.421 18.650 1.00 82.62 255 HIS A CA 1
ATOM 2014 C C . HIS A 1 255 ? 2.706 1.976 18.957 1.00 82.62 255 HIS A C 1
ATOM 2016 O O . HIS A 1 255 ? 3.296 1.624 19.978 1.00 82.62 255 HIS A O 1
ATOM 2022 N N . HIS A 1 256 ? 3.226 2.871 18.110 1.00 65.19 256 HIS A N 1
ATOM 2023 C CA . HIS A 1 256 ? 4.636 3.292 18.141 1.00 65.19 256 HIS A CA 1
ATOM 2024 C C . HIS A 1 256 ? 4.874 4.672 18.783 1.00 65.19 256 HIS A C 1
ATOM 2026 O O . HIS A 1 256 ? 6.005 5.035 19.102 1.00 65.19 256 HIS A O 1
ATOM 2032 N N . THR A 1 257 ? 3.820 5.449 19.045 1.00 58.09 257 THR A N 1
ATOM 2033 C CA . THR A 1 257 ? 3.900 6.835 19.552 1.00 58.09 257 THR A CA 1
ATOM 2034 C C . THR A 1 257 ? 4.094 6.885 21.076 1.00 58.09 257 THR A C 1
ATOM 2036 O O . THR A 1 257 ? 3.271 7.425 21.817 1.00 58.09 257 THR A O 1
ATOM 2039 N N . CYS A 1 258 ? 5.133 6.243 21.606 1.00 42.03 258 CYS A N 1
ATOM 2040 C CA . CYS A 1 258 ? 5.268 6.053 23.055 1.00 42.03 258 CYS A CA 1
ATOM 2041 C C . CYS A 1 258 ? 5.948 7.220 23.812 1.00 42.03 258 CYS A C 1
ATOM 2043 O O . CYS A 1 258 ? 5.775 7.298 25.020 1.00 42.03 258 CYS A O 1
ATOM 2045 N N . TRP A 1 259 ? 6.666 8.159 23.179 1.00 32.00 259 TRP A N 1
ATOM 2046 C CA . TRP A 1 259 ? 7.528 9.082 23.958 1.00 32.00 259 TRP A CA 1
ATOM 2047 C C . TRP A 1 259 ? 7.151 10.574 23.971 1.00 32.00 259 TRP A C 1
ATOM 2049 O O . TRP A 1 259 ? 7.434 11.248 24.954 1.00 32.00 259 TRP A O 1
ATOM 2059 N N . ILE A 1 260 ? 6.471 11.113 22.954 1.00 37.19 260 ILE A N 1
ATOM 2060 C CA . ILE A 1 260 ? 6.273 12.580 22.845 1.00 37.19 260 ILE A CA 1
ATOM 2061 C C . ILE A 1 260 ? 5.062 13.092 23.654 1.00 37.19 260 ILE A C 1
ATOM 2063 O O . ILE A 1 260 ? 5.000 14.262 24.026 1.00 37.19 260 ILE A O 1
ATOM 2067 N N . TRP A 1 261 ? 4.099 12.225 23.979 1.00 34.84 261 TRP A N 1
ATOM 2068 C CA . TRP A 1 261 ? 2.838 12.650 24.604 1.00 34.84 261 TRP A CA 1
ATOM 2069 C C . TRP A 1 261 ? 2.943 12.948 26.107 1.00 34.84 261 TRP A C 1
ATOM 2071 O O . TRP A 1 261 ? 2.181 13.763 26.627 1.00 34.84 261 TRP A O 1
ATOM 2081 N N . PHE A 1 262 ? 3.895 12.324 26.809 1.00 35.19 262 PHE A N 1
ATOM 2082 C CA . PHE A 1 262 ? 3.994 12.436 28.269 1.00 35.19 262 PHE A CA 1
ATOM 2083 C C . PHE A 1 262 ? 4.407 13.840 28.739 1.00 35.19 262 PHE A C 1
ATOM 2085 O O . PHE A 1 262 ? 4.011 14.257 29.823 1.00 35.19 262 PHE A O 1
ATOM 2092 N N . THR A 1 263 ? 5.141 14.605 27.924 1.00 33.12 263 THR A N 1
ATOM 2093 C CA . THR A 1 263 ? 5.607 15.948 28.306 1.00 33.12 263 THR A CA 1
ATOM 2094 C C . THR A 1 263 ? 4.529 17.023 28.141 1.00 33.12 263 THR A C 1
ATOM 2096 O O . THR A 1 263 ? 4.455 17.929 28.961 1.00 33.12 263 THR A O 1
ATOM 2099 N N . ILE A 1 264 ? 3.655 16.927 27.131 1.00 39.88 264 ILE A N 1
ATOM 2100 C CA . ILE A 1 264 ? 2.684 17.997 26.824 1.00 39.88 264 ILE A CA 1
ATOM 2101 C C . ILE A 1 264 ? 1.460 17.939 27.752 1.00 39.88 264 ILE A C 1
ATOM 2103 O O . ILE A 1 264 ? 0.997 18.975 28.229 1.00 39.88 264 ILE A O 1
ATOM 2107 N N . CYS A 1 265 ? 0.955 16.743 28.072 1.00 33.88 265 CYS A N 1
ATOM 2108 C CA . CYS A 1 265 ? -0.224 16.618 28.937 1.00 33.88 265 CYS A CA 1
ATOM 2109 C C . CYS A 1 265 ? 0.063 16.965 30.406 1.00 33.88 265 CYS A C 1
ATOM 2111 O O . CYS A 1 265 ? -0.814 17.476 31.099 1.00 33.88 265 CYS A O 1
ATOM 2113 N N . HIS A 1 266 ? 1.291 16.725 30.877 1.00 36.62 266 HIS A N 1
ATOM 2114 C CA . HIS A 1 266 ? 1.661 16.958 32.274 1.00 36.62 266 HIS A CA 1
ATOM 2115 C C . HIS A 1 266 ? 1.784 18.452 32.626 1.00 36.62 266 HIS A C 1
ATOM 2117 O O . HIS A 1 266 ? 1.624 18.819 33.791 1.00 36.62 266 HIS A O 1
ATOM 2123 N N . THR A 1 267 ? 2.051 19.310 31.635 1.00 32.62 267 THR A N 1
ATOM 2124 C CA . THR A 1 267 ? 2.115 20.768 31.815 1.00 32.62 267 THR A CA 1
ATOM 2125 C C . THR A 1 267 ? 0.728 21.411 31.747 1.00 32.62 267 THR A C 1
ATOM 2127 O O . THR A 1 267 ? 0.443 22.307 32.525 1.00 32.62 267 THR A O 1
ATOM 2130 N N . PHE A 1 268 ? -0.170 20.933 30.880 1.00 34.06 268 PHE A N 1
ATOM 2131 C CA . PHE A 1 268 ? -1.443 21.623 30.622 1.00 34.06 268 PHE A CA 1
ATOM 2132 C C . PHE A 1 268 ? -2.542 21.355 31.668 1.00 34.06 268 PHE A C 1
ATOM 2134 O O . PHE A 1 268 ? -3.403 22.200 31.879 1.00 34.06 268 PHE A O 1
ATOM 2141 N N . ILE A 1 269 ? -2.522 20.197 32.341 1.00 43.66 269 ILE A N 1
ATOM 2142 C CA . ILE A 1 269 ? -3.550 19.828 33.338 1.00 43.66 269 ILE A CA 1
ATOM 2143 C C . ILE A 1 269 ? -3.331 20.532 34.688 1.00 43.66 269 ILE A C 1
ATOM 2145 O O . ILE A 1 269 ? -4.273 20.680 35.461 1.00 43.66 269 ILE A O 1
ATOM 2149 N N . ARG A 1 270 ? -2.109 20.991 34.987 1.00 39.25 270 ARG A N 1
ATOM 2150 C CA . ARG A 1 270 ? -1.807 21.646 36.271 1.00 39.25 270 ARG A CA 1
ATOM 2151 C C . ARG A 1 270 ? -2.300 23.091 36.375 1.00 39.25 270 ARG A C 1
ATOM 2153 O O . ARG A 1 270 ? -2.537 23.532 37.494 1.00 39.25 270 ARG A O 1
ATOM 2160 N N . ASP A 1 271 ? -2.489 23.783 35.252 1.00 38.00 271 ASP A N 1
ATOM 2161 C CA . ASP A 1 271 ? -2.634 25.246 35.249 1.00 38.00 271 ASP A CA 1
ATOM 2162 C C . ASP A 1 271 ? -4.038 25.765 34.872 1.00 38.00 271 ASP A C 1
ATOM 2164 O O . ASP A 1 271 ? -4.241 26.978 34.862 1.00 38.00 271 ASP A O 1
ATOM 2168 N N . ASP A 1 272 ? -5.030 24.901 34.605 1.00 38.22 272 ASP A N 1
ATOM 2169 C CA . ASP A 1 272 ? -6.381 25.353 34.223 1.00 38.22 272 ASP A CA 1
ATOM 2170 C C . ASP A 1 272 ? -7.517 24.648 35.003 1.00 38.22 272 ASP A C 1
ATOM 2172 O O . ASP A 1 272 ? -7.872 23.503 34.699 1.00 38.22 272 ASP A O 1
ATOM 2176 N N . PRO A 1 273 ? -8.148 25.323 35.986 1.00 40.06 273 PRO A N 1
ATOM 2177 C CA . PRO A 1 273 ? -9.279 24.780 36.739 1.00 40.06 273 PRO A CA 1
ATOM 2178 C C . PRO A 1 273 ? -10.599 24.696 35.940 1.00 40.06 273 PRO A C 1
ATOM 2180 O O . PRO A 1 273 ? -11.587 24.193 36.475 1.00 40.06 273 PRO A O 1
ATOM 2183 N N . TYR A 1 274 ? -10.644 25.130 34.671 1.00 39.53 274 TYR A N 1
ATOM 2184 C CA . TYR A 1 274 ? -11.845 25.090 33.819 1.00 39.53 274 TYR A CA 1
ATOM 2185 C C . TYR A 1 274 ? -11.759 24.107 32.637 1.00 39.53 274 TYR A C 1
ATOM 2187 O O . TYR A 1 274 ? -12.693 24.015 31.836 1.00 39.53 274 TYR A O 1
ATOM 2195 N N . ALA A 1 275 ? -10.697 23.301 32.543 1.00 39.97 275 ALA A N 1
ATOM 2196 C CA . ALA A 1 275 ? -10.446 22.387 31.421 1.00 39.97 275 ALA A CA 1
ATOM 2197 C C . ALA A 1 275 ? -11.395 21.165 31.322 1.00 39.97 275 ALA A C 1
ATOM 2199 O O . ALA A 1 275 ? -11.136 20.230 30.565 1.00 39.97 275 ALA A O 1
ATOM 2200 N N . THR A 1 276 ? -12.525 21.143 32.034 1.00 32.44 276 THR A N 1
ATOM 2201 C CA . THR A 1 276 ? -13.492 20.030 32.002 1.00 32.44 276 THR A CA 1
ATOM 2202 C C . THR A 1 276 ? -14.406 20.012 30.768 1.00 32.44 276 THR A C 1
ATOM 2204 O O . THR A 1 276 ? -15.253 19.125 30.662 1.00 32.44 276 THR A O 1
ATOM 2207 N N . ARG A 1 277 ? -14.257 20.936 29.804 1.00 31.28 277 ARG A N 1
ATOM 2208 C CA . ARG A 1 277 ? -15.130 20.989 28.608 1.00 31.28 277 ARG A CA 1
ATOM 2209 C C . ARG A 1 277 ? -14.461 21.218 27.252 1.00 31.28 277 ARG A C 1
ATOM 2211 O O . ARG A 1 277 ? -15.165 21.427 26.265 1.00 31.28 277 ARG A O 1
ATOM 2218 N N . THR A 1 278 ? -13.143 21.125 27.142 1.00 26.05 278 THR A N 1
ATOM 2219 C CA . THR A 1 278 ? -12.473 21.548 25.904 1.00 26.05 278 THR A CA 1
ATOM 2220 C C . THR A 1 278 ? -12.125 20.360 25.006 1.00 26.05 278 THR A C 1
ATOM 2222 O O . THR A 1 278 ? -11.268 19.542 25.333 1.00 26.05 278 THR A O 1
ATOM 2225 N N . PHE A 1 279 ? -12.779 20.288 23.841 1.00 30.28 279 PHE A N 1
ATOM 2226 C CA . PHE A 1 279 ? -12.339 19.489 22.695 1.00 30.28 279 PHE A CA 1
ATOM 2227 C C . PHE A 1 279 ? -10.866 19.799 22.401 1.00 30.28 279 PHE A C 1
ATOM 2229 O O . PHE A 1 279 ? -10.526 20.922 22.027 1.00 30.28 279 PHE A O 1
ATOM 2236 N N . CYS A 1 280 ? -9.983 18.818 22.576 1.00 27.14 280 CYS A N 1
ATOM 2237 C CA . CYS A 1 280 ? -8.556 19.030 22.376 1.00 27.14 280 CYS A CA 1
ATOM 2238 C C . CYS A 1 280 ? -8.199 18.830 20.896 1.00 27.14 280 CYS A C 1
ATOM 2240 O O . CYS A 1 280 ? -7.889 17.725 20.453 1.00 27.14 280 CYS A O 1
ATOM 2242 N N . TRP A 1 281 ? -8.264 19.908 20.115 1.00 24.91 281 TRP A N 1
ATOM 2243 C CA . TRP A 1 281 ? -7.666 19.959 18.782 1.00 24.91 281 TRP A CA 1
ATOM 2244 C C . TRP A 1 281 ? -6.162 20.218 18.923 1.00 24.91 281 TRP A C 1
ATOM 2246 O O . TRP A 1 281 ? -5.727 21.361 19.053 1.00 24.91 281 TRP A O 1
ATOM 2256 N N . LEU A 1 282 ? -5.349 19.162 18.905 1.00 30.72 282 LEU A N 1
ATOM 2257 C CA . LEU A 1 282 ? -3.890 19.292 18.903 1.00 30.72 282 LEU A CA 1
ATOM 2258 C C . LEU A 1 282 ? -3.366 19.327 17.467 1.00 30.72 282 LEU A C 1
ATOM 2260 O O . LEU A 1 282 ? -3.344 18.324 16.754 1.00 30.72 282 LEU A O 1
ATOM 2264 N N . ARG A 1 283 ? -2.904 20.509 17.053 1.00 23.31 283 ARG A N 1
ATOM 2265 C CA . ARG A 1 283 ? -2.151 20.707 15.814 1.00 23.31 283 ARG A CA 1
ATOM 2266 C C . ARG A 1 283 ? -0.718 20.222 16.042 1.00 23.31 283 ARG A C 1
ATOM 2268 O O . ARG A 1 283 ? 0.146 20.992 16.447 1.00 23.31 283 ARG A O 1
ATOM 2275 N N . CYS A 1 284 ? -0.478 18.937 15.806 1.00 26.59 284 CYS A N 1
ATOM 2276 C CA . CYS A 1 284 ? 0.872 18.389 15.720 1.00 26.59 284 CYS A CA 1
ATOM 2277 C C . CYS A 1 284 ? 1.334 18.466 14.260 1.00 26.59 284 CYS A C 1
ATOM 2279 O O . CYS A 1 284 ? 0.521 18.288 13.350 1.00 26.59 284 CYS A O 1
ATOM 2281 N N . ALA A 1 285 ? 2.608 18.795 14.039 1.00 31.67 285 ALA A N 1
ATOM 2282 C CA . ALA A 1 285 ? 3.192 19.006 12.717 1.00 31.67 285 ALA A CA 1
ATOM 2283 C C . ALA A 1 285 ? 2.676 17.967 11.694 1.00 31.67 285 ALA A C 1
ATOM 2285 O O . ALA A 1 285 ? 2.922 16.770 11.815 1.00 31.67 285 ALA A O 1
ATOM 2286 N N . SER A 1 286 ? 1.911 18.462 10.715 1.00 28.56 286 SER A N 1
ATOM 2287 C CA . SER A 1 286 ? 1.376 17.748 9.544 1.00 28.56 286 SER A CA 1
ATOM 2288 C C . SER A 1 286 ? 0.141 16.836 9.683 1.00 28.56 286 SER A C 1
ATOM 2290 O O . SER A 1 286 ? -0.338 16.410 8.635 1.00 28.56 286 SER A O 1
ATOM 2292 N N . LYS A 1 287 ? -0.433 16.538 10.862 1.00 29.58 287 LYS A N 1
ATOM 2293 C CA . LYS A 1 287 ? -1.664 15.705 10.947 1.00 29.58 287 LYS A CA 1
ATOM 2294 C C . LYS A 1 287 ? -2.618 16.181 12.059 1.00 29.58 287 LYS A C 1
ATOM 2296 O O . LYS A 1 287 ? -2.224 16.304 13.215 1.00 29.58 287 LYS A O 1
ATOM 2301 N N . LEU A 1 288 ? -3.879 16.446 11.699 1.00 27.80 288 LEU A N 1
ATOM 2302 C CA . LEU A 1 288 ? -4.989 16.676 12.636 1.00 27.80 288 LEU A CA 1
ATOM 2303 C C . LEU A 1 288 ? -5.509 15.315 13.117 1.00 27.80 288 LEU A C 1
ATOM 2305 O O . LEU A 1 288 ? -5.931 14.502 12.299 1.00 27.80 288 LEU A O 1
ATOM 2309 N N . PHE A 1 289 ? -5.486 15.069 14.428 1.00 29.33 289 PHE A N 1
ATOM 2310 C CA . PHE A 1 289 ? -6.041 13.859 15.040 1.00 29.33 289 PHE A CA 1
ATOM 2311 C C . PHE A 1 289 ? -7.233 14.209 15.928 1.00 29.33 289 PHE A C 1
ATOM 2313 O O . PHE A 1 289 ? -7.161 15.136 16.734 1.00 29.33 289 PHE A O 1
ATOM 2320 N N . PHE A 1 290 ? -8.312 13.437 15.805 1.00 27.67 290 PHE A N 1
ATOM 2321 C CA . PHE A 1 290 ? -9.435 13.461 16.736 1.00 27.67 290 PHE A CA 1
ATOM 2322 C C . PHE A 1 290 ? -9.199 12.394 17.812 1.00 27.67 290 PHE A C 1
ATOM 2324 O O . PHE A 1 290 ? -9.095 11.210 17.493 1.00 27.67 290 PHE A O 1
ATOM 2331 N N . ILE A 1 291 ? -9.089 12.800 19.079 1.00 34.69 291 ILE A N 1
ATOM 2332 C CA . ILE A 1 291 ? -8.958 11.891 20.226 1.00 34.69 291 ILE A CA 1
ATOM 2333 C C . ILE A 1 291 ? -10.236 12.012 21.058 1.00 34.69 291 ILE A C 1
ATOM 2335 O O . ILE A 1 291 ? -10.464 13.029 21.710 1.00 34.69 291 ILE A O 1
ATOM 2339 N N . ALA A 1 292 ? -11.071 10.972 21.046 1.00 28.05 292 ALA A N 1
ATOM 2340 C CA . ALA A 1 292 ? -12.212 10.861 21.949 1.00 28.05 292 ALA 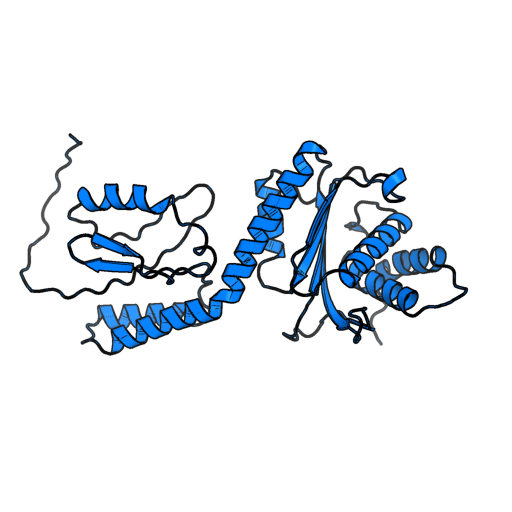A CA 1
ATOM 2341 C C . ALA A 1 292 ? -11.747 10.242 23.280 1.00 28.05 292 ALA A C 1
ATOM 2343 O O . ALA A 1 292 ? -11.532 9.034 23.373 1.00 28.05 292 ALA A O 1
ATOM 2344 N N . ALA A 1 293 ? -11.574 11.067 24.313 1.00 29.66 293 ALA A N 1
ATOM 2345 C CA . ALA A 1 293 ? -11.302 10.603 25.671 1.00 29.66 293 ALA A CA 1
ATOM 2346 C C . ALA A 1 293 ? -12.628 10.336 26.407 1.00 29.66 293 ALA A C 1
ATOM 2348 O O . ALA A 1 293 ? -13.287 11.262 26.871 1.00 29.66 293 ALA A O 1
ATOM 2349 N N . LEU A 1 294 ? -13.034 9.068 26.522 1.00 29.02 294 LEU A N 1
ATOM 2350 C CA . LEU A 1 294 ? -14.156 8.653 27.376 1.00 29.02 294 LEU A CA 1
ATOM 2351 C C . LEU A 1 294 ? -13.616 8.232 28.751 1.00 29.02 294 LEU A C 1
ATOM 2353 O O . LEU A 1 294 ? -13.264 7.073 28.967 1.00 29.02 294 LEU A O 1
ATOM 2357 N N . GLY A 1 295 ? -13.505 9.191 29.671 1.00 27.91 295 GLY A N 1
ATOM 2358 C CA . GLY A 1 295 ? -13.105 8.947 31.060 1.00 27.91 295 GLY A CA 1
ATOM 2359 C C . GLY A 1 295 ? -14.269 8.467 31.937 1.00 27.91 295 GLY A C 1
ATOM 2360 O O . GLY A 1 295 ? -15.409 8.892 31.761 1.00 27.91 295 GLY A O 1
ATOM 2361 N N . ARG A 1 296 ? -13.991 7.595 32.918 1.00 26.77 296 ARG A N 1
ATOM 2362 C CA . ARG A 1 296 ? -14.940 7.261 33.998 1.00 26.77 296 ARG A CA 1
ATOM 2363 C C . ARG A 1 296 ? -15.046 8.450 34.952 1.00 26.77 296 ARG A C 1
ATOM 2365 O O . ARG A 1 296 ? -14.036 8.844 35.523 1.00 26.77 296 ARG A O 1
ATOM 2372 N N . MET A 1 297 ? -16.253 8.959 35.187 1.00 28.31 297 MET A N 1
ATOM 2373 C CA . MET A 1 297 ? -16.491 9.999 36.189 1.00 28.31 297 MET A CA 1
ATOM 2374 C C . MET A 1 297 ? -17.521 9.508 37.213 1.00 28.31 297 MET A C 1
ATOM 2376 O O . MET A 1 297 ? -18.616 9.084 36.852 1.00 28.31 297 MET A O 1
ATOM 2380 N N . ARG A 1 298 ? -17.158 9.542 38.499 1.00 24.70 298 ARG A N 1
ATOM 2381 C CA . ARG A 1 298 ? -18.074 9.383 39.637 1.00 24.70 298 ARG A CA 1
ATOM 2382 C C . ARG A 1 298 ? -18.014 10.701 40.400 1.00 24.70 298 ARG A C 1
ATOM 2384 O O . ARG A 1 298 ? -16.984 10.999 40.989 1.00 24.70 298 ARG A O 1
ATOM 2391 N N . LEU A 1 299 ? -19.074 11.503 40.337 1.00 28.83 299 LEU A N 1
ATOM 2392 C CA . LEU A 1 299 ? -19.143 12.791 41.032 1.00 28.83 299 LEU A CA 1
ATOM 2393 C C . LEU A 1 299 ? -19.757 12.600 42.431 1.00 28.83 299 LEU A C 1
ATOM 2395 O O . LEU A 1 299 ? -20.886 12.112 42.514 1.00 28.83 299 LEU A O 1
ATOM 2399 N N . PRO A 1 300 ? -19.078 12.984 43.529 1.00 28.66 300 PRO A N 1
ATOM 2400 C CA . PRO A 1 300 ? -19.731 13.324 44.785 1.00 28.66 300 PRO A CA 1
ATOM 2401 C C . PRO A 1 300 ? -20.122 14.812 44.780 1.00 28.66 300 PRO A C 1
ATOM 2403 O O . PRO A 1 300 ? -19.382 15.661 44.294 1.00 28.66 300 PRO A O 1
ATOM 2406 N N . GLY A 1 301 ? -21.333 15.100 45.260 1.00 33.97 301 GLY A N 1
ATOM 2407 C CA . GLY A 1 301 ? -22.053 16.349 45.014 1.00 33.97 301 GLY A CA 1
ATOM 2408 C C . GLY A 1 301 ? -21.441 17.644 45.561 1.00 33.97 301 GLY A C 1
ATOM 2409 O O . GLY A 1 301 ? -20.665 17.638 46.508 1.00 33.97 301 GLY A O 1
ATOM 2410 N N . THR A 1 302 ? -21.851 18.755 44.940 1.00 31.88 302 THR A N 1
ATOM 2411 C CA . THR A 1 302 ? -22.196 20.108 45.456 1.00 31.88 302 THR A CA 1
ATOM 2412 C C . THR A 1 302 ? -22.182 21.043 44.236 1.00 31.88 302 THR A C 1
ATOM 2414 O O . THR A 1 302 ? -21.254 21.005 43.444 1.00 31.88 302 THR A O 1
ATOM 2417 N N . GLY A 1 303 ? -23.287 21.683 43.850 1.00 25.44 303 GLY A N 1
ATOM 2418 C CA . GLY A 1 303 ? -23.750 22.979 44.356 1.00 25.44 303 GLY A CA 1
ATOM 2419 C C . GLY A 1 303 ? -23.717 23.983 43.188 1.00 25.44 303 GLY A C 1
ATOM 2420 O O . GLY A 1 303 ? -22.718 24.065 42.485 1.00 25.44 303 GLY A O 1
ATOM 2421 N N . TRP A 1 304 ? -24.825 24.677 42.919 1.00 25.95 304 TRP A N 1
ATOM 2422 C CA . TRP A 1 304 ? -24.957 25.640 41.815 1.00 25.95 304 TRP A CA 1
ATOM 2423 C C . TRP A 1 304 ? -24.138 26.911 42.078 1.00 25.95 304 TRP A C 1
ATOM 2425 O O . TRP A 1 304 ? -24.208 27.430 43.189 1.00 25.95 304 TRP A O 1
ATOM 2435 N N . PHE A 1 305 ? -23.458 27.459 41.061 1.00 23.78 305 PHE A N 1
ATOM 2436 C CA . PHE A 1 305 ? -23.023 28.860 41.075 1.00 23.78 305 PHE A CA 1
ATOM 2437 C C . PHE A 1 305 ? -23.149 29.530 39.702 1.00 23.78 305 PHE A C 1
ATOM 2439 O O . PHE A 1 305 ? -22.831 28.949 38.666 1.00 23.78 305 PHE A O 1
ATOM 2446 N N . ASP A 1 306 ? -23.682 30.747 39.762 1.00 24.03 306 ASP A N 1
ATOM 2447 C CA . ASP A 1 306 ? -24.145 31.616 38.685 1.00 24.03 306 ASP A CA 1
ATOM 2448 C C . ASP A 1 306 ? -22.982 32.384 38.031 1.00 24.03 306 ASP A C 1
ATOM 2450 O O . ASP A 1 306 ? -22.012 32.763 38.693 1.00 24.03 306 ASP A O 1
ATOM 2454 N N . SER A 1 307 ? -23.067 32.595 36.719 1.00 29.83 307 SER A N 1
ATOM 2455 C CA . SER A 1 307 ? -22.013 33.194 35.900 1.00 29.83 307 SER A CA 1
ATOM 2456 C C . SER A 1 307 ? -22.209 34.703 35.771 1.00 29.83 307 SER A C 1
ATOM 2458 O O . SER A 1 307 ? -23.068 35.155 35.014 1.00 29.83 307 SER A O 1
ATOM 2460 N N . SER A 1 308 ? -21.364 35.500 36.425 1.00 23.62 308 SER A N 1
ATOM 2461 C CA . SER A 1 308 ? -21.278 36.934 36.135 1.00 23.62 308 SER A CA 1
ATOM 2462 C C . SER A 1 308 ? -19.856 37.486 36.280 1.00 23.62 308 SER A C 1
ATOM 2464 O O . SER A 1 308 ? -19.388 37.748 37.386 1.00 23.62 308 SER A O 1
ATOM 2466 N N . SER A 1 309 ? -19.265 37.755 35.111 1.00 24.75 309 SER A N 1
ATOM 2467 C CA . SER A 1 309 ? -18.339 38.858 34.797 1.00 24.75 309 SER A CA 1
ATOM 2468 C C . SER A 1 309 ? -16.816 38.605 34.770 1.00 24.75 309 SER A C 1
ATOM 2470 O O . SER A 1 309 ? -16.302 37.761 35.497 1.00 24.75 309 SER A O 1
ATOM 2472 N N . PRO A 1 310 ? -16.094 39.328 33.877 1.00 36.09 310 PRO A N 1
ATOM 2473 C CA . PRO A 1 310 ? -14.839 38.897 33.263 1.00 36.09 310 PRO A CA 1
ATOM 2474 C C . PRO A 1 310 ? -13.612 39.613 33.848 1.00 36.09 310 PRO A C 1
ATOM 2476 O O . PRO A 1 310 ? -13.662 40.802 34.159 1.00 36.09 310 PRO A O 1
ATOM 2479 N N . GLY A 1 311 ? -12.478 38.917 33.934 1.00 24.67 311 GLY A N 1
ATOM 2480 C CA . GLY A 1 311 ? -11.223 39.503 34.403 1.00 24.67 311 GLY A CA 1
ATOM 2481 C C . GLY A 1 311 ? -10.012 38.832 33.771 1.00 24.67 311 GLY A C 1
ATOM 2482 O O . GLY A 1 311 ? -9.660 37.714 34.129 1.00 24.67 311 GLY A O 1
ATOM 2483 N N . LEU A 1 312 ? -9.389 39.536 32.826 1.00 27.89 312 LEU A N 1
ATOM 2484 C CA . LEU A 1 312 ? -8.040 39.277 32.326 1.00 27.89 312 LEU A CA 1
ATOM 2485 C C . LEU A 1 312 ? -7.026 39.261 33.479 1.00 27.89 312 LEU A C 1
ATOM 2487 O O . LEU A 1 312 ? -7.002 40.206 34.263 1.00 27.89 312 LEU A O 1
ATOM 2491 N N . CYS A 1 313 ? -6.122 38.279 33.499 1.00 24.62 313 CYS A N 1
ATOM 2492 C CA . CYS A 1 313 ? -4.806 38.435 34.120 1.00 24.62 313 CYS A CA 1
ATOM 2493 C C . CYS A 1 313 ? -3.755 37.555 33.425 1.00 24.62 313 CYS A C 1
ATOM 2495 O O . CYS A 1 313 ? -3.896 36.343 33.310 1.00 24.62 313 CYS A O 1
ATOM 2497 N N . THR A 1 314 ? -2.713 38.227 32.941 1.00 23.98 314 THR A N 1
ATOM 2498 C CA . THR A 1 314 ? -1.455 37.717 32.375 1.00 23.98 314 THR A CA 1
ATOM 2499 C C . THR A 1 314 ? -0.564 37.031 33.427 1.00 23.98 314 THR A C 1
ATOM 2501 O O . THR A 1 314 ? -0.712 37.325 34.613 1.00 23.98 314 THR A O 1
ATOM 2504 N N . PRO A 1 315 ? 0.384 36.164 33.016 1.00 28.03 315 PRO A N 1
ATOM 2505 C CA . PRO A 1 315 ? 0.981 35.156 33.890 1.00 28.03 315 PRO A CA 1
ATOM 2506 C C . PRO A 1 315 ? 2.147 35.671 34.748 1.00 28.03 315 PRO A C 1
ATOM 2508 O O . PRO A 1 315 ? 2.946 36.507 34.313 1.00 28.03 315 PRO A O 1
ATOM 2511 N N . ARG A 1 316 ? 2.286 35.081 35.938 1.00 26.72 316 ARG A N 1
ATOM 2512 C CA . ARG A 1 316 ? 3.568 34.795 36.590 1.00 26.72 316 ARG A CA 1
ATOM 2513 C C . ARG A 1 316 ? 3.563 33.354 37.061 1.00 26.72 316 ARG A C 1
ATOM 2515 O O . ARG A 1 316 ? 2.500 32.939 37.566 1.00 26.72 316 ARG A O 1
#

pLDDT: mean 74.79, std 25.11, range [23.31, 98.44]

Secondary structure (DSSP, 8-state):
-PPPPPTHHHHHHHHHHHHS-SS---HHHHHHHHHHHHHTTT--GGGSTT--HHHHHHHHHHHHHHHHHS-TT--EEEEE---HHHHS---SEEEEEEEEE--TTHHHHHHHHHHHTT--EEEEEEEEEEEEE-TTS-EEEEEE-SS---S-EEEEEEEEEEPPPHHHHHHHHHHHHHHHHHHHHHHHHHHHHHHHHHHHHHHHHTS---HHHHHHHHHHHHIIIIIS---EE--EEEETTEEEEPTT--EEGGGS--SSHHHHHHHHSSS-TTGGG----EEETTEEE---------PPP---------------